Protein AF-F4PAM6-F1 (afdb_monomer)

Secondary structure (DSSP, 8-state):
--HHHHHHHHHHHHHHHHHHHHHS---HHHHHHHHHHHHT-THHHHHHHHHHHHHHHHHHHHHHHHHHHHHHHHHHHT-TTS--HHHHHHHHHHHHHHHHHHHHHHHHHHHHHHHHHHHHHHHHHHHHHHHHHHHHHHHHHHHHHHHHHHHHHHHHHHHHHHHHHHHHHHHHHHHHHHHHHH--

Mean predicted aligned error: 14.18 Å

pLDDT: mean 74.67, std 12.34, range [43.41, 95.25]

Organism: Batrachochytrium dendrobatidis (strain JAM81 / FGSC 10211) (NCBI:txid684364)

InterPro domains:
  IPR008417 B-cell receptor-associated protein 29/31 [PTHR12701] (1-175)
  IPR040463 BAP29/BAP31, transmembrane domain [PF05529] (1-134)

Sequence (184 aa):
MTLYYQIVFAMLVYEMALFLLLLAPFPTTWRRSMLKWVSNSKIVVKISYVMRIMFVFVVVLFVDSLNNVMKKHEHDEHGHSHADAHTESMVRAKMFYAQRNLYLTGSVVFLSLVLNRFFAMVFELMKNEEKSEELVEDAKTKLKDLEVVKKQAAQTADEYMRLTDRYVELEKKFENNSEFKKSK

Solvent-accessible surface area (backbone atoms only — not comparable to full-atom values): 10062 Å² total; per-residue (Å²): 139,54,67,71,59,49,50,55,48,50,51,41,52,49,51,52,50,51,48,52,60,64,68,40,82,76,54,68,70,57,51,57,54,47,46,60,56,45,75,73,36,78,56,53,66,49,47,56,50,50,50,53,51,51,48,54,51,46,51,49,55,37,52,51,42,47,50,55,40,51,56,54,53,54,54,57,74,75,53,73,85,81,72,55,76,71,53,54,56,52,50,55,50,54,49,55,51,42,54,54,51,36,55,53,44,50,50,43,45,53,51,52,52,51,46,57,54,47,54,52,50,53,53,50,52,54,55,51,50,54,52,50,52,53,52,50,50,52,50,52,51,52,50,50,51,51,52,52,52,52,50,50,53,52,53,50,51,52,50,52,53,54,50,51,53,50,51,55,53,49,50,54,51,49,52,53,53,54,54,59,64,71,77,109

Foldseek 3Di:
DPDVVVVLVVLLVVLVVVVVVLVPPPPVVVLVVCCVVVVVDPVVVVVLVVLVVVLVVLVVVLVVLVCVLVVLVVCVVVVPPDDDPVRVVVSVVVNVVSVVVSVSSVVVSVSSVVVSVSVVVVVVVSVVVVVVVVVVVVVVVVVVVVVVVVVVVVVVVVVVVVVVVVVVVVVVVVVVVVVVVVVD

Radius of gyration: 39.76 Å; Cα contacts (8 Å, |Δi|>4): 42; chains: 1; bounding box: 82×28×128 Å

Structure (mmCIF, N/CA/C/O backbone):
data_AF-F4PAM6-F1
#
_entry.id   AF-F4PAM6-F1
#
loop_
_atom_site.group_PDB
_atom_site.id
_atom_site.type_symbol
_atom_site.label_atom_id
_atom_site.label_alt_id
_atom_site.label_comp_id
_atom_site.label_asym_id
_atom_site.label_entity_id
_atom_site.label_seq_id
_atom_site.pdbx_PDB_ins_code
_atom_site.Cartn_x
_atom_site.Cartn_y
_atom_site.Cartn_z
_atom_site.occupancy
_atom_site.B_iso_or_equiv
_atom_site.auth_seq_id
_atom_site.auth_comp_id
_atom_site.auth_asym_id
_atom_site.auth_atom_id
_atom_site.pdbx_PDB_model_num
ATOM 1 N N . MET A 1 1 ? 22.570 -9.885 -31.157 1.00 51.12 1 MET A N 1
ATOM 2 C CA . MET A 1 1 ? 21.283 -9.188 -30.920 1.00 51.12 1 MET A CA 1
ATOM 3 C C . MET A 1 1 ? 20.414 -9.888 -29.862 1.00 51.12 1 MET A C 1
ATOM 5 O O . MET A 1 1 ? 19.206 -9.742 -29.908 1.00 51.12 1 MET A O 1
ATOM 9 N N . THR A 1 2 ? 20.971 -10.637 -28.901 1.00 57.38 2 THR A N 1
ATOM 10 C CA . THR A 1 2 ? 20.167 -11.558 -28.063 1.00 57.38 2 THR A CA 1
ATOM 11 C C . THR A 1 2 ? 20.245 -11.272 -26.563 1.00 57.38 2 THR A C 1
ATOM 13 O O . THR A 1 2 ? 19.200 -11.218 -25.928 1.00 57.38 2 THR A O 1
ATOM 16 N N . LEU A 1 3 ? 21.426 -10.980 -26.003 1.00 61.19 3 LEU A N 1
ATOM 17 C CA . LEU A 1 3 ? 21.582 -10.837 -24.545 1.00 61.19 3 LEU A CA 1
ATOM 18 C C . LEU A 1 3 ? 20.844 -9.633 -23.941 1.00 61.19 3 LEU A C 1
ATOM 20 O O . LEU A 1 3 ? 20.113 -9.800 -22.973 1.00 61.19 3 LEU A O 1
ATOM 24 N N . TYR A 1 4 ? 20.975 -8.433 -24.518 1.00 66.06 4 TYR A N 1
ATOM 25 C CA . TYR A 1 4 ? 20.316 -7.237 -23.969 1.00 66.06 4 TYR A CA 1
ATOM 26 C C . TYR A 1 4 ? 18.784 -7.383 -23.959 1.00 66.06 4 TYR A C 1
ATOM 28 O O . TYR A 1 4 ? 18.135 -7.113 -22.954 1.00 66.06 4 TYR A O 1
ATOM 36 N N . TYR A 1 5 ? 18.201 -7.910 -25.039 1.00 65.00 5 TYR A N 1
ATOM 37 C CA . TYR A 1 5 ? 16.753 -8.118 -25.128 1.00 65.00 5 TYR A CA 1
ATOM 38 C C . TYR A 1 5 ? 16.266 -9.305 -24.300 1.00 65.00 5 TYR A C 1
ATOM 40 O O . TYR A 1 5 ? 15.139 -9.270 -23.822 1.00 65.00 5 TYR A O 1
ATOM 48 N N . GLN A 1 6 ? 17.105 -10.319 -24.072 1.00 68.12 6 GLN A N 1
ATOM 49 C CA . GLN A 1 6 ? 16.815 -11.367 -23.095 1.00 68.12 6 GLN A CA 1
ATOM 50 C C . GLN A 1 6 ? 16.779 -10.817 -21.671 1.00 68.12 6 GLN A C 1
ATOM 52 O O . GLN A 1 6 ? 15.910 -11.228 -20.914 1.00 68.12 6 GLN A O 1
ATOM 57 N N . ILE A 1 7 ? 17.656 -9.873 -21.312 1.00 70.50 7 ILE A N 1
ATOM 58 C CA . ILE A 1 7 ? 17.640 -9.243 -19.983 1.00 70.50 7 ILE A CA 1
ATOM 59 C C . ILE A 1 7 ? 16.379 -8.392 -19.810 1.00 70.50 7 ILE A C 1
ATOM 61 O O . ILE A 1 7 ? 15.693 -8.540 -18.805 1.00 70.50 7 ILE A O 1
ATOM 65 N N . VAL A 1 8 ? 16.019 -7.565 -20.799 1.00 67.62 8 VAL A N 1
ATOM 66 C CA . VAL A 1 8 ? 14.782 -6.759 -20.749 1.00 67.62 8 VAL A CA 1
ATOM 67 C C . VAL A 1 8 ? 13.538 -7.654 -20.713 1.00 67.62 8 VAL A C 1
ATOM 69 O O . VAL A 1 8 ? 12.623 -7.413 -19.932 1.00 67.62 8 VAL A O 1
ATOM 72 N N . PHE A 1 9 ? 13.511 -8.728 -21.505 1.00 69.62 9 PHE A N 1
ATOM 73 C CA . PHE A 1 9 ? 12.418 -9.700 -21.485 1.00 69.62 9 PHE A CA 1
ATOM 74 C C . PHE A 1 9 ? 12.331 -10.450 -20.149 1.00 69.62 9 PHE A C 1
ATOM 76 O O . PHE A 1 9 ? 11.242 -10.596 -19.606 1.00 69.62 9 PHE A O 1
ATOM 83 N N . ALA A 1 10 ? 13.460 -10.883 -19.584 1.00 75.94 10 ALA A N 1
ATOM 84 C CA . ALA A 1 10 ? 13.500 -11.530 -18.275 1.00 75.94 10 ALA A CA 1
ATOM 85 C C . ALA A 1 10 ? 13.051 -10.577 -17.159 1.00 75.94 10 ALA A C 1
ATOM 87 O O . ALA A 1 10 ? 12.325 -10.997 -16.262 1.00 75.94 10 ALA A O 1
ATOM 88 N N . MET A 1 11 ? 13.423 -9.297 -17.242 1.00 68.00 11 MET A N 1
ATOM 89 C CA . MET A 1 11 ? 12.959 -8.255 -16.326 1.00 68.00 11 MET A CA 1
ATOM 90 C C . MET A 1 11 ? 11.441 -8.065 -16.428 1.00 68.00 11 MET A C 1
ATOM 92 O O . MET A 1 11 ? 10.772 -8.012 -15.403 1.00 68.00 11 MET A O 1
ATOM 96 N N . LEU A 1 12 ? 10.879 -8.072 -17.641 1.00 68.81 12 LEU A N 1
ATOM 97 C CA . LEU A 1 12 ? 9.432 -7.993 -17.863 1.00 68.81 12 LEU A CA 1
ATOM 98 C C . LEU A 1 12 ? 8.702 -9.224 -17.316 1.00 68.81 12 LEU A C 1
ATOM 100 O O . LEU A 1 12 ? 7.701 -9.085 -16.620 1.00 68.81 12 LEU A O 1
ATOM 104 N N . VAL A 1 13 ? 9.204 -10.431 -17.587 1.00 78.56 13 VAL A N 1
ATOM 105 C CA . VAL A 1 13 ? 8.632 -11.676 -17.047 1.00 78.56 13 VAL A CA 1
ATOM 106 C C . VAL A 1 13 ? 8.697 -11.681 -15.519 1.00 78.56 13 VAL A C 1
ATOM 108 O O . VAL A 1 13 ? 7.732 -12.081 -14.873 1.00 78.56 13 VAL A O 1
ATOM 111 N N . TYR A 1 14 ? 9.796 -11.198 -14.937 1.00 80.50 14 TYR A N 1
ATOM 112 C CA . TYR A 1 14 ? 9.937 -11.036 -13.493 1.00 80.50 14 TYR A CA 1
ATOM 113 C C . TYR A 1 14 ? 8.916 -10.044 -12.928 1.00 80.50 14 TYR A C 1
ATOM 115 O O . TYR A 1 14 ? 8.243 -10.359 -11.949 1.00 80.50 14 TYR A O 1
ATOM 123 N N . GLU A 1 15 ? 8.743 -8.881 -13.558 1.00 72.44 15 GLU A N 1
ATOM 124 C CA . GLU A 1 15 ? 7.746 -7.897 -13.135 1.00 72.44 15 GLU A CA 1
ATOM 125 C C . GLU A 1 15 ? 6.312 -8.418 -13.290 1.00 72.44 15 GLU A C 1
ATOM 127 O O . GLU A 1 15 ? 5.501 -8.232 -12.385 1.00 72.44 15 GLU A O 1
ATOM 132 N N . MET A 1 16 ? 5.996 -9.136 -14.372 1.00 71.69 16 MET A N 1
ATOM 133 C CA . MET A 1 16 ? 4.697 -9.792 -14.547 1.00 71.69 16 MET A CA 1
ATOM 134 C C . MET A 1 16 ? 4.457 -10.888 -13.508 1.00 71.69 16 MET A C 1
ATOM 136 O O . MET A 1 16 ? 3.352 -10.993 -12.984 1.00 71.69 16 MET A O 1
ATOM 140 N N . ALA A 1 17 ? 5.471 -11.690 -13.179 1.00 78.81 17 ALA A N 1
ATOM 141 C CA . ALA A 1 17 ? 5.371 -12.706 -12.137 1.00 78.81 17 ALA A CA 1
ATOM 142 C C . ALA A 1 17 ? 5.167 -12.072 -10.754 1.00 78.81 17 ALA A C 1
ATOM 144 O O . ALA A 1 17 ? 4.309 -12.525 -9.999 1.00 78.81 17 ALA A O 1
ATOM 145 N N . LEU A 1 18 ? 5.893 -10.991 -10.445 1.00 69.69 18 LEU A N 1
ATOM 146 C CA . LEU A 1 18 ? 5.682 -10.197 -9.235 1.00 69.69 18 LEU A CA 1
ATOM 147 C C . LEU A 1 18 ? 4.271 -9.620 -9.193 1.00 69.69 18 LEU A C 1
ATOM 149 O O . LEU A 1 18 ? 3.607 -9.721 -8.168 1.00 69.69 18 LEU A O 1
ATOM 153 N N . PHE A 1 19 ? 3.800 -9.054 -10.302 1.00 67.75 19 PHE A N 1
ATOM 154 C CA . PHE A 1 19 ? 2.454 -8.512 -10.420 1.00 67.75 19 PHE A CA 1
ATOM 155 C C . PHE A 1 19 ? 1.390 -9.579 -10.202 1.00 67.75 19 PHE A C 1
ATOM 157 O O . PHE A 1 19 ? 0.504 -9.363 -9.389 1.00 67.75 19 PHE A O 1
ATOM 164 N N . LEU A 1 20 ? 1.500 -10.748 -10.835 1.00 70.81 20 LEU A N 1
ATOM 165 C CA . LEU A 1 20 ? 0.571 -11.860 -10.621 1.00 70.81 20 LEU A CA 1
ATOM 166 C C . LEU A 1 20 ? 0.619 -12.388 -9.183 1.00 70.81 20 LEU A C 1
ATOM 168 O O . LEU A 1 20 ? -0.425 -12.698 -8.617 1.00 70.81 20 LEU A O 1
ATOM 172 N N . LEU A 1 21 ? 1.803 -12.444 -8.571 1.00 74.31 21 LEU A N 1
ATOM 173 C CA . LEU A 1 21 ? 1.969 -12.818 -7.166 1.00 74.31 21 LEU A CA 1
ATOM 174 C C . LEU A 1 21 ? 1.356 -11.781 -6.213 1.00 74.31 21 LEU A C 1
ATOM 176 O O . LEU A 1 21 ? 0.822 -12.148 -5.173 1.00 74.31 21 LEU A O 1
ATOM 180 N N . LEU A 1 22 ? 1.403 -10.498 -6.568 1.00 64.75 22 LEU A N 1
ATOM 181 C CA . LEU A 1 22 ? 0.755 -9.416 -5.826 1.00 64.75 22 LEU A CA 1
ATOM 182 C C . LEU A 1 22 ? -0.756 -9.385 -6.012 1.00 64.75 22 LEU A C 1
ATOM 184 O O . LEU A 1 22 ? -1.481 -9.114 -5.058 1.00 64.75 22 LEU A O 1
ATOM 188 N N . LEU A 1 23 ? -1.223 -9.661 -7.226 1.00 65.38 23 LEU A N 1
ATOM 189 C CA . LEU A 1 23 ? -2.640 -9.714 -7.569 1.00 65.38 23 LEU A CA 1
ATOM 190 C C . LEU A 1 23 ? -3.308 -10.966 -7.003 1.00 65.38 23 LEU A C 1
ATOM 192 O O . LEU A 1 23 ? -4.521 -10.969 -6.788 1.00 65.38 23 LEU A O 1
ATOM 196 N N . ALA A 1 24 ? -2.521 -12.014 -6.738 1.00 69.06 24 ALA A N 1
ATOM 197 C CA . ALA A 1 24 ? -2.986 -13.167 -5.997 1.00 69.06 24 ALA A CA 1
ATOM 198 C C . ALA A 1 24 ? -3.573 -12.681 -4.662 1.00 69.06 24 ALA A C 1
ATOM 200 O O . ALA A 1 24 ? -2.923 -11.916 -3.941 1.00 69.06 24 ALA A O 1
ATOM 201 N N . PRO A 1 25 ? -4.807 -13.089 -4.322 1.00 62.69 25 PRO A N 1
ATOM 202 C CA . PRO A 1 25 ? -5.450 -12.655 -3.095 1.00 62.69 25 PRO A CA 1
ATOM 203 C C . PRO A 1 25 ? -4.574 -13.076 -1.915 1.00 62.69 25 PRO A C 1
ATOM 205 O O . PRO A 1 25 ? -4.494 -14.255 -1.578 1.00 62.69 25 PRO A O 1
ATOM 208 N N . PHE A 1 26 ? -3.883 -12.106 -1.307 1.00 62.50 26 PHE A N 1
ATOM 209 C CA . PHE A 1 26 ? -2.974 -12.381 -0.201 1.00 62.50 26 PHE A CA 1
ATOM 210 C C . PHE A 1 26 ? -3.761 -13.044 0.937 1.00 62.50 26 PHE A C 1
ATOM 212 O O . PHE A 1 26 ? -4.698 -12.409 1.447 1.00 62.50 26 PHE A O 1
ATOM 219 N N . PRO A 1 27 ? -3.401 -14.275 1.353 1.00 62.16 27 PRO A N 1
ATOM 220 C CA . PRO A 1 27 ? -4.083 -14.966 2.436 1.00 62.16 27 PRO A CA 1
ATOM 221 C C . PRO A 1 27 ? -3.948 -14.163 3.734 1.00 62.16 27 PRO A C 1
ATOM 223 O O . PRO A 1 27 ? -2.876 -13.654 4.075 1.00 62.16 27 PRO A O 1
ATOM 226 N N . THR A 1 28 ? -5.054 -14.030 4.467 1.00 59.50 28 THR A N 1
ATOM 227 C CA . THR A 1 28 ? -5.197 -13.177 5.664 1.00 59.50 28 THR A CA 1
ATOM 228 C C . THR A 1 28 ? -4.205 -13.512 6.785 1.00 59.50 28 THR A C 1
ATOM 230 O O . THR A 1 28 ? -3.849 -12.650 7.588 1.00 59.50 28 THR A O 1
ATOM 233 N N . THR A 1 29 ? -3.668 -14.732 6.805 1.00 57.06 29 THR A N 1
ATOM 234 C CA . THR A 1 29 ? -2.606 -15.166 7.725 1.00 57.06 29 THR A CA 1
ATOM 235 C C . THR A 1 29 ? -1.275 -14.458 7.463 1.00 57.06 29 THR A C 1
ATOM 237 O O . THR A 1 29 ? -0.614 -14.008 8.400 1.00 57.06 29 THR A O 1
ATOM 240 N N . TRP A 1 30 ? -0.907 -14.271 6.194 1.00 62.00 30 TRP A N 1
ATOM 241 C CA . TRP A 1 30 ? 0.280 -13.511 5.806 1.00 62.00 30 TRP A CA 1
ATOM 242 C C . TRP A 1 30 ? 0.099 -12.010 6.030 1.00 62.00 30 TRP A C 1
ATOM 244 O O . TRP A 1 30 ? 1.065 -11.340 6.387 1.00 62.00 30 TRP A O 1
ATOM 254 N N . ARG A 1 31 ? -1.134 -11.491 5.925 1.00 62.94 31 ARG A N 1
ATOM 255 C CA . ARG A 1 31 ? -1.449 -10.080 6.216 1.00 62.94 31 ARG A CA 1
ATOM 256 C C . ARG A 1 31 ? -1.120 -9.702 7.657 1.00 62.94 31 ARG A C 1
ATOM 258 O O . ARG A 1 31 ? -0.416 -8.720 7.869 1.00 62.94 31 ARG A O 1
ATOM 265 N N . ARG A 1 32 ? -1.552 -10.505 8.639 1.00 61.19 32 ARG A N 1
ATOM 266 C CA . ARG A 1 32 ? -1.276 -10.262 10.072 1.00 61.19 32 ARG A CA 1
ATOM 267 C C . ARG A 1 32 ? 0.213 -10.388 10.414 1.00 61.19 32 ARG A C 1
ATOM 269 O O . ARG A 1 32 ? 0.731 -9.616 11.218 1.00 61.19 32 ARG A O 1
ATOM 276 N N . SER A 1 33 ? 0.914 -11.332 9.781 1.00 62.25 33 SER A N 1
ATOM 277 C CA . SER A 1 33 ? 2.362 -11.518 9.964 1.00 62.25 33 SER A CA 1
ATOM 278 C C . SER A 1 33 ? 3.179 -10.386 9.333 1.00 62.25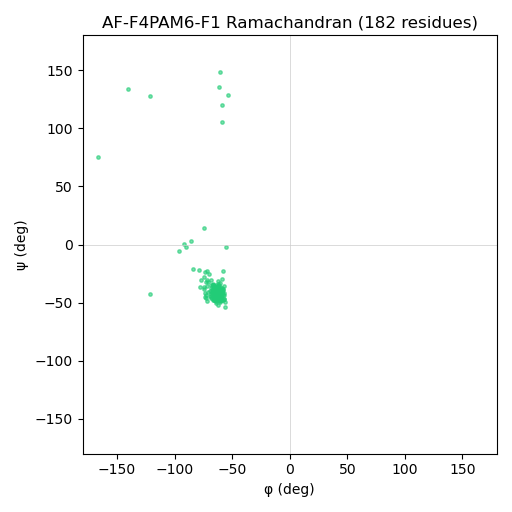 33 SER A C 1
ATOM 280 O O . SER A 1 33 ? 4.119 -9.891 9.953 1.00 62.25 33 SER A O 1
ATOM 282 N N . MET A 1 34 ? 2.785 -9.929 8.140 1.00 58.91 34 MET A N 1
ATOM 283 C CA . MET A 1 34 ? 3.359 -8.754 7.486 1.00 58.91 34 MET A CA 1
ATOM 284 C C . MET A 1 34 ? 3.106 -7.502 8.318 1.00 58.91 34 MET A C 1
ATOM 286 O O . MET A 1 34 ? 4.067 -6.809 8.599 1.00 58.91 34 MET A O 1
ATOM 290 N N . LEU A 1 35 ? 1.886 -7.255 8.809 1.00 57.62 35 LEU A N 1
ATOM 291 C CA . LEU A 1 35 ? 1.556 -6.107 9.670 1.00 57.62 35 LEU A CA 1
ATOM 292 C C . LEU A 1 35 ? 2.378 -6.060 10.961 1.00 57.62 35 LEU A C 1
ATOM 294 O O . LEU A 1 35 ? 2.912 -5.006 11.289 1.00 57.62 35 LEU A O 1
ATOM 298 N N . LYS A 1 36 ? 2.581 -7.187 11.656 1.00 62.75 36 LYS A N 1
ATOM 299 C CA . LYS A 1 36 ? 3.467 -7.224 12.837 1.00 62.75 36 LYS A CA 1
ATOM 300 C C . LYS A 1 36 ? 4.929 -6.924 12.496 1.00 62.75 36 LYS A C 1
ATOM 302 O O . LYS A 1 36 ? 5.625 -6.294 13.288 1.00 62.75 36 LYS A O 1
ATOM 307 N N . TRP A 1 37 ? 5.399 -7.343 11.322 1.00 58.31 37 TRP A N 1
ATOM 308 C CA . TRP A 1 37 ? 6.769 -7.084 10.866 1.00 58.31 37 TRP A CA 1
ATOM 309 C C . TRP A 1 37 ? 6.956 -5.646 10.336 1.00 58.31 37 TRP A C 1
ATOM 311 O O . TRP A 1 37 ? 7.975 -5.004 10.579 1.00 58.31 37 TRP A O 1
ATOM 321 N N . VAL A 1 38 ? 5.927 -5.123 9.671 1.00 62.12 38 VAL A N 1
ATOM 322 C CA . VAL A 1 38 ? 5.795 -3.783 9.076 1.00 62.12 38 VAL A CA 1
ATOM 323 C C . VAL A 1 38 ? 5.614 -2.716 10.157 1.00 62.12 38 VAL A C 1
ATOM 325 O O . VAL A 1 38 ? 6.299 -1.699 10.127 1.00 62.12 38 VAL A O 1
ATOM 328 N N . SER A 1 39 ? 4.742 -2.947 11.140 1.00 54.56 39 SER A N 1
ATOM 329 C CA . SER A 1 39 ? 4.451 -1.996 12.219 1.00 54.56 39 SER A CA 1
ATOM 330 C C . SER A 1 39 ? 5.597 -1.864 13.224 1.00 54.56 39 SER A C 1
ATOM 332 O O . SER A 1 39 ? 5.705 -0.837 13.888 1.00 54.56 39 SER A O 1
ATOM 334 N N . ASN A 1 40 ? 6.473 -2.866 13.335 1.00 57.78 40 A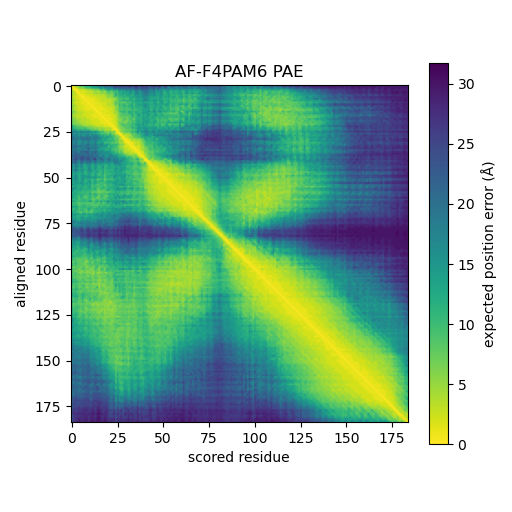SN A N 1
ATOM 335 C CA . ASN A 1 40 ? 7.606 -2.830 14.261 1.00 57.78 40 ASN A CA 1
ATOM 336 C C . ASN A 1 40 ? 8.877 -2.218 13.639 1.00 57.78 40 ASN A C 1
ATOM 338 O O . ASN A 1 40 ? 9.912 -2.115 14.294 1.00 57.78 40 ASN A O 1
ATOM 342 N N . SER A 1 41 ? 8.851 -1.829 12.358 1.00 55.00 41 SER A N 1
ATOM 343 C CA . SER A 1 41 ? 10.082 -1.543 11.629 1.00 55.00 41 SER A CA 1
ATOM 344 C C . SER A 1 41 ? 9.992 -0.331 10.706 1.00 55.00 41 SER A C 1
ATOM 346 O O . SER A 1 41 ? 9.120 -0.221 9.847 1.00 55.00 41 SER A O 1
ATOM 348 N N . LYS A 1 42 ? 11.017 0.535 10.778 1.00 59.62 42 LYS A N 1
ATOM 349 C CA . LYS A 1 42 ? 11.303 1.634 9.827 1.00 59.62 42 LYS A CA 1
ATOM 350 C C . LYS A 1 42 ? 11.437 1.162 8.360 1.00 59.62 42 LYS A C 1
ATOM 352 O O . LYS A 1 42 ? 11.640 1.978 7.462 1.00 59.62 42 LYS A O 1
ATOM 357 N N . ILE A 1 43 ? 11.332 -0.146 8.112 1.00 60.62 43 ILE A N 1
ATOM 358 C CA . ILE A 1 43 ? 11.368 -0.811 6.810 1.00 60.62 43 ILE A CA 1
ATOM 359 C C . ILE A 1 43 ? 10.305 -0.293 5.841 1.00 60.62 43 ILE A C 1
ATOM 361 O O . ILE A 1 43 ? 10.605 -0.191 4.663 1.00 60.62 43 ILE A O 1
ATOM 365 N N . VAL A 1 44 ? 9.103 0.072 6.292 1.00 64.56 44 VAL A N 1
ATOM 366 C CA . VAL A 1 44 ? 7.992 0.435 5.382 1.00 64.56 44 VAL A CA 1
ATOM 367 C C . VAL A 1 44 ? 8.269 1.745 4.660 1.00 64.56 44 VAL A C 1
ATOM 369 O O . VAL A 1 44 ? 8.118 1.852 3.444 1.00 64.56 44 VAL A O 1
ATOM 372 N N . VAL A 1 45 ? 8.759 2.733 5.411 1.00 63.59 45 VAL A N 1
ATOM 373 C CA . VAL A 1 45 ? 9.204 4.016 4.858 1.00 63.59 45 VAL A CA 1
ATOM 374 C C . VAL A 1 45 ? 10.387 3.788 3.918 1.00 63.59 45 VAL A C 1
ATOM 376 O O . VAL A 1 45 ? 10.441 4.368 2.835 1.00 63.59 45 VAL A O 1
ATOM 379 N N . LYS A 1 46 ? 11.300 2.881 4.289 1.00 69.62 46 LYS A N 1
ATOM 380 C CA . LYS A 1 46 ? 12.458 2.513 3.467 1.00 69.62 46 LYS A CA 1
ATOM 381 C C . LYS A 1 46 ? 12.055 1.804 2.171 1.00 69.62 46 LYS A C 1
ATOM 383 O O . LYS A 1 46 ? 12.603 2.122 1.126 1.00 69.62 46 LYS A O 1
ATOM 388 N N . ILE A 1 47 ? 11.072 0.907 2.217 1.00 68.94 47 ILE A N 1
ATOM 389 C CA . ILE A 1 47 ? 10.515 0.196 1.061 1.00 68.94 47 ILE A CA 1
ATOM 390 C C . ILE A 1 47 ? 9.816 1.175 0.126 1.00 68.94 47 ILE A C 1
ATOM 392 O O . ILE A 1 47 ? 10.092 1.158 -1.066 1.00 68.94 47 ILE A O 1
ATOM 396 N N . SER A 1 48 ? 8.979 2.074 0.648 1.00 67.25 48 SER A N 1
ATOM 397 C CA . SER A 1 48 ? 8.337 3.119 -0.160 1.00 67.25 48 SER A CA 1
ATOM 398 C C . SER A 1 48 ? 9.372 4.008 -0.863 1.00 67.25 48 SER A C 1
ATOM 400 O O . SER A 1 48 ? 9.233 4.337 -2.041 1.00 67.25 48 SER A 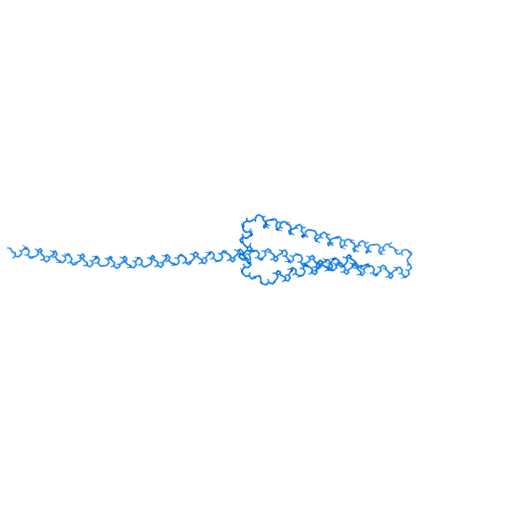O 1
ATOM 402 N N . TYR A 1 49 ? 10.469 4.331 -0.174 1.00 75.00 49 TYR A N 1
ATOM 403 C CA . TYR A 1 49 ? 11.574 5.096 -0.744 1.00 75.00 49 TYR A CA 1
ATOM 404 C C . TYR A 1 49 ? 12.343 4.321 -1.828 1.00 75.00 49 TYR A C 1
ATOM 406 O O . TYR A 1 49 ? 12.577 4.854 -2.911 1.00 75.00 49 TYR A O 1
ATOM 414 N N . VAL A 1 50 ? 12.675 3.049 -1.582 1.00 71.31 50 VAL A N 1
ATOM 415 C CA . VAL A 1 50 ? 13.324 2.169 -2.570 1.00 71.31 50 VAL A CA 1
ATOM 416 C C . VAL A 1 50 ? 12.429 1.969 -3.794 1.00 71.31 50 VAL A C 1
ATOM 418 O O . VAL A 1 50 ? 12.913 2.069 -4.915 1.00 71.31 50 VAL A O 1
ATOM 421 N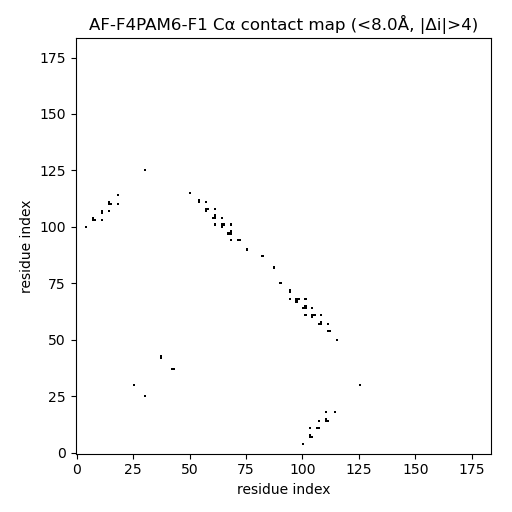 N . MET A 1 51 ? 11.122 1.780 -3.609 1.00 68.44 51 MET A N 1
ATOM 422 C CA . MET A 1 51 ? 10.152 1.661 -4.703 1.00 68.44 51 MET A CA 1
ATOM 423 C C . MET A 1 51 ? 10.072 2.941 -5.543 1.00 68.44 51 MET A C 1
ATOM 425 O O . MET A 1 51 ? 10.040 2.864 -6.769 1.00 68.44 51 MET A O 1
ATOM 429 N N . ARG A 1 52 ? 10.118 4.127 -4.917 1.00 75.38 52 ARG A N 1
ATOM 430 C CA . ARG A 1 52 ? 10.204 5.407 -5.644 1.00 75.38 52 ARG A CA 1
ATOM 431 C C . ARG A 1 52 ? 11.493 5.525 -6.457 1.00 75.38 52 ARG A C 1
ATOM 433 O O . ARG A 1 52 ? 11.442 5.993 -7.589 1.00 75.38 52 ARG A O 1
ATOM 440 N N . ILE A 1 53 ? 12.628 5.091 -5.911 1.00 77.69 53 ILE A N 1
ATOM 441 C CA . ILE A 1 53 ? 13.908 5.086 -6.637 1.00 77.69 53 ILE A CA 1
ATOM 442 C C . ILE A 1 53 ? 13.862 4.110 -7.818 1.00 77.69 53 ILE A C 1
ATOM 444 O O . ILE A 1 53 ? 14.250 4.479 -8.925 1.00 77.69 53 ILE A O 1
ATOM 448 N N . MET A 1 54 ? 13.343 2.897 -7.611 1.00 72.12 54 MET A N 1
ATOM 449 C CA . MET A 1 54 ? 13.163 1.903 -8.674 1.00 72.12 54 MET A CA 1
ATOM 450 C C . MET A 1 54 ? 12.258 2.429 -9.789 1.00 72.12 54 MET A C 1
ATOM 452 O O . MET A 1 54 ? 12.562 2.246 -10.964 1.00 72.12 54 MET A O 1
ATOM 456 N N . PHE A 1 55 ? 11.194 3.151 -9.434 1.00 76.06 55 PHE A N 1
ATOM 457 C CA . PHE A 1 55 ? 10.317 3.795 -10.405 1.00 76.06 55 PHE A CA 1
ATOM 458 C C . PHE A 1 55 ? 11.058 4.833 -11.262 1.00 76.06 55 PHE A C 1
ATOM 460 O O . PHE A 1 55 ? 10.972 4.794 -12.488 1.00 76.06 55 PHE A O 1
ATOM 467 N N . VAL A 1 56 ? 11.839 5.724 -10.637 1.00 80.88 56 VAL A N 1
ATOM 468 C CA . VAL A 1 56 ? 12.656 6.710 -11.368 1.00 80.88 56 VAL A CA 1
ATOM 469 C C . VAL A 1 56 ? 13.644 6.009 -12.302 1.00 80.88 56 VAL A C 1
ATOM 471 O O . VAL A 1 56 ? 13.788 6.420 -13.449 1.00 80.88 56 VAL A O 1
ATOM 474 N N . PHE A 1 57 ? 14.274 4.922 -11.857 1.00 78.44 57 PHE A N 1
ATOM 475 C CA . PHE A 1 57 ? 15.198 4.141 -12.680 1.00 78.44 57 PHE A CA 1
ATOM 476 C C . PHE A 1 57 ? 14.520 3.530 -13.920 1.00 78.44 57 PHE A C 1
ATOM 478 O O . PHE A 1 57 ? 15.048 3.640 -15.026 1.00 78.44 57 PHE A O 1
ATOM 485 N N . VAL A 1 58 ? 13.325 2.951 -13.764 1.00 75.44 58 VAL A N 1
ATOM 486 C CA . VAL A 1 58 ? 12.538 2.389 -14.878 1.00 75.44 58 VAL A CA 1
ATOM 487 C C . VAL A 1 58 ? 12.114 3.479 -15.871 1.00 75.44 58 VAL A C 1
ATOM 489 O O . VAL A 1 58 ? 12.218 3.285 -17.082 1.00 75.44 58 VAL A O 1
ATOM 492 N N . VAL A 1 59 ? 11.711 4.656 -15.384 1.00 79.56 59 VAL A N 1
ATOM 493 C CA . VAL A 1 59 ? 11.394 5.810 -16.244 1.00 79.56 59 VAL A CA 1
ATOM 494 C C . VAL A 1 59 ? 12.634 6.306 -16.995 1.00 79.56 59 VAL A C 1
ATOM 496 O O . VAL A 1 59 ? 12.544 6.595 -18.185 1.00 79.56 59 VAL A O 1
ATOM 499 N N . VAL A 1 60 ? 13.802 6.357 -16.349 1.00 82.06 60 VAL A N 1
ATOM 500 C CA . VAL A 1 60 ? 15.065 6.733 -17.008 1.00 82.06 60 VAL A CA 1
ATOM 501 C C . VAL A 1 60 ? 15.427 5.742 -18.116 1.00 82.06 60 VAL A C 1
ATOM 503 O O . VAL A 1 60 ? 15.758 6.176 -19.215 1.00 82.06 60 VAL A O 1
ATOM 506 N N . LEU A 1 61 ? 15.299 4.430 -17.885 1.00 71.94 61 LEU A N 1
ATOM 507 C CA . LEU A 1 61 ? 15.529 3.408 -18.918 1.00 71.94 61 LEU A CA 1
ATOM 508 C C . LEU A 1 61 ? 14.560 3.524 -20.101 1.00 71.94 61 LEU A C 1
ATOM 510 O O . LEU A 1 61 ? 14.911 3.212 -21.242 1.00 71.94 61 LEU A O 1
ATOM 514 N N . PHE A 1 62 ? 13.338 3.984 -19.848 1.00 77.94 62 PHE A N 1
ATOM 515 C CA . PHE A 1 62 ? 12.368 4.247 -20.901 1.00 77.94 62 PHE A CA 1
ATOM 516 C C . PHE A 1 62 ? 12.711 5.484 -21.721 1.00 77.94 62 PHE A C 1
ATOM 518 O O . PHE A 1 62 ? 12.662 5.423 -22.946 1.00 77.94 62 PHE A O 1
ATOM 525 N N . VAL A 1 63 ? 13.113 6.576 -21.068 1.00 81.31 63 VAL A N 1
ATOM 526 C CA . VAL A 1 63 ? 13.601 7.779 -21.757 1.00 81.31 63 VAL A CA 1
ATOM 527 C C . VAL A 1 63 ? 14.869 7.467 -22.554 1.00 81.31 63 VAL A C 1
ATOM 529 O O . VAL A 1 63 ? 14.986 7.897 -23.695 1.00 81.31 63 VAL A O 1
ATOM 532 N N . ASP A 1 64 ? 15.78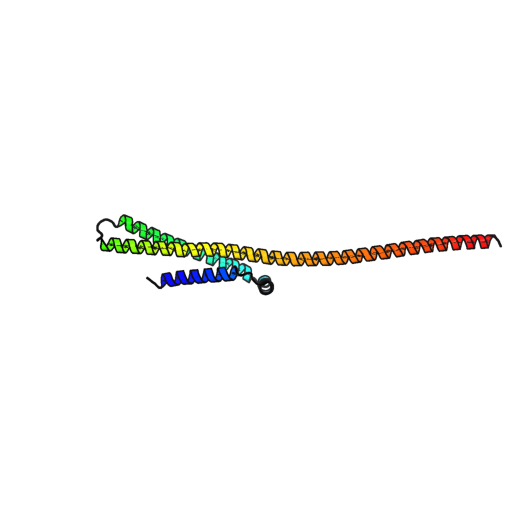1 6.657 -22.016 1.00 80.19 64 ASP A N 1
ATOM 533 C CA . ASP A 1 64 ? 16.950 6.157 -22.749 1.00 80.19 64 ASP A CA 1
ATOM 534 C C . ASP A 1 64 ? 16.539 5.336 -23.984 1.00 80.19 64 ASP A C 1
ATOM 536 O O . ASP A 1 64 ? 17.018 5.576 -25.095 1.00 80.19 64 ASP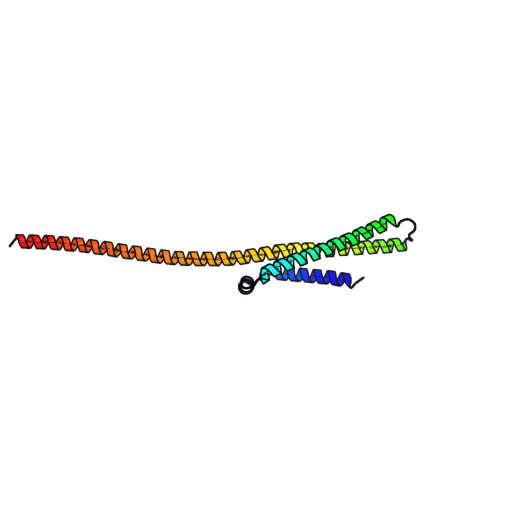 A O 1
ATOM 540 N N . SER A 1 65 ? 15.564 4.435 -23.828 1.00 76.94 65 SER A N 1
ATOM 541 C CA . SER A 1 65 ? 15.007 3.657 -24.942 1.00 76.94 65 SER A CA 1
ATOM 542 C C . SER A 1 65 ? 14.337 4.546 -26.002 1.00 76.94 65 SER A C 1
ATOM 544 O O . SER A 1 65 ? 14.511 4.291 -27.194 1.00 76.94 65 SER A O 1
ATOM 546 N N . LEU A 1 66 ? 13.617 5.601 -25.595 1.00 79.06 66 LEU A N 1
ATOM 547 C CA . LEU A 1 66 ? 13.016 6.601 -26.487 1.00 79.06 66 LEU A CA 1
ATOM 548 C C . LEU A 1 66 ? 14.083 7.390 -27.247 1.00 79.06 66 LEU A C 1
ATOM 550 O O . LEU A 1 66 ? 14.030 7.463 -28.473 1.00 79.06 66 LEU A O 1
ATOM 554 N N . ASN A 1 67 ? 15.079 7.916 -26.535 1.00 80.44 67 ASN A N 1
ATOM 555 C CA . ASN A 1 67 ? 16.178 8.683 -27.114 1.00 80.44 67 ASN A CA 1
ATOM 556 C C . ASN A 1 67 ? 16.970 7.842 -28.122 1.00 80.44 67 ASN A C 1
ATOM 558 O O . ASN A 1 67 ? 17.347 8.331 -29.183 1.00 80.44 67 ASN A O 1
ATOM 562 N N . ASN A 1 68 ? 17.181 6.557 -27.836 1.00 78.44 68 ASN A N 1
ATOM 563 C CA . ASN A 1 68 ? 17.847 5.627 -28.744 1.00 78.44 68 ASN A CA 1
ATOM 564 C C . ASN A 1 68 ? 17.032 5.357 -30.022 1.00 78.44 68 ASN A C 1
ATOM 566 O O . ASN A 1 68 ? 17.619 5.174 -31.088 1.00 78.44 68 ASN A O 1
ATOM 570 N N . VAL A 1 69 ? 15.696 5.326 -29.941 1.00 75.94 69 VAL A N 1
ATOM 571 C CA . VAL A 1 69 ? 14.824 5.205 -31.124 1.00 75.94 69 VAL A CA 1
ATOM 572 C C . VAL A 1 69 ? 14.813 6.503 -31.928 1.00 75.94 69 VAL A C 1
ATOM 574 O O . VAL A 1 69 ? 15.043 6.457 -33.133 1.00 75.94 69 VAL A O 1
ATOM 577 N N . MET A 1 70 ? 14.618 7.652 -31.274 1.00 75.50 70 MET A N 1
ATOM 578 C CA . MET A 1 70 ? 14.574 8.964 -31.932 1.00 75.50 70 MET A CA 1
ATOM 579 C C . MET A 1 70 ? 15.897 9.294 -32.631 1.00 75.50 70 MET A C 1
ATOM 581 O O . MET A 1 70 ? 15.900 9.627 -33.810 1.00 75.50 70 MET A O 1
ATOM 585 N N . LYS A 1 71 ? 17.035 9.074 -31.961 1.00 74.25 71 LYS A N 1
ATOM 586 C CA . LYS A 1 71 ? 18.366 9.301 -32.540 1.00 74.25 71 LYS A CA 1
ATOM 587 C C . LYS A 1 71 ? 18.651 8.407 -33.752 1.00 74.25 71 LYS A C 1
ATOM 589 O O . LYS A 1 71 ? 19.360 8.817 -34.665 1.00 74.25 71 LYS A O 1
ATOM 594 N N . LYS A 1 72 ? 18.130 7.174 -33.769 1.00 68.62 72 LYS A N 1
ATOM 595 C CA . LYS A 1 72 ? 18.243 6.277 -34.934 1.00 68.62 72 LYS A CA 1
ATOM 596 C C . LYS A 1 72 ? 17.340 6.717 -36.085 1.00 68.62 72 LYS A C 1
ATOM 598 O O . LYS A 1 72 ? 17.742 6.550 -37.228 1.00 68.62 72 LYS A O 1
ATOM 603 N N . HIS A 1 73 ? 16.187 7.309 -35.778 1.00 64.56 73 HIS A N 1
ATOM 604 C CA . HIS A 1 73 ? 15.277 7.879 -36.768 1.00 64.56 73 HIS A CA 1
ATOM 605 C C . HIS A 1 73 ? 15.863 9.131 -37.441 1.00 64.56 73 HIS A C 1
ATOM 607 O O . HIS A 1 73 ? 15.807 9.255 -38.659 1.00 64.56 73 HIS A O 1
ATOM 613 N N . GLU A 1 74 ? 16.495 10.027 -36.676 1.00 62.84 74 GLU A N 1
ATOM 614 C CA . GLU A 1 74 ? 17.150 11.233 -37.216 1.00 62.84 74 GLU A CA 1
ATOM 615 C C . GLU A 1 74 ? 18.338 10.908 -38.135 1.00 62.84 74 GLU A C 1
ATOM 617 O O . GLU A 1 74 ? 18.555 11.585 -39.142 1.00 62.84 74 GLU A O 1
ATOM 622 N N . HIS A 1 75 ? 19.103 9.863 -37.799 1.00 60.50 75 HIS A N 1
ATOM 623 C CA . HIS A 1 75 ? 20.257 9.420 -38.585 1.00 60.50 75 HIS A CA 1
ATOM 624 C C . HIS A 1 75 ? 19.867 8.783 -39.928 1.00 60.50 75 HIS A C 1
ATOM 626 O O . HIS A 1 75 ? 20.685 8.798 -40.849 1.00 60.50 75 HIS A O 1
ATOM 632 N N . ASP A 1 76 ? 18.650 8.237 -40.028 1.00 61.19 76 ASP A N 1
ATOM 633 C CA . ASP A 1 76 ? 18.087 7.714 -41.276 1.00 61.19 76 ASP A CA 1
ATOM 634 C C . ASP A 1 76 ? 17.685 8.862 -42.216 1.00 61.19 76 ASP A C 1
ATOM 636 O O . ASP A 1 76 ? 18.075 8.858 -43.379 1.00 61.19 76 ASP A O 1
ATOM 640 N N . GLU A 1 77 ? 17.016 9.908 -41.713 1.00 58.03 77 GLU A N 1
ATOM 641 C CA . GLU A 1 77 ? 16.549 11.024 -42.557 1.00 58.03 77 GLU A CA 1
ATOM 642 C C . GLU A 1 77 ? 17.682 11.899 -43.129 1.00 58.03 77 GLU A C 1
ATOM 644 O O . GLU A 1 77 ? 17.563 12.420 -44.238 1.00 58.03 77 GLU A O 1
ATOM 649 N N . HIS A 1 78 ? 18.805 12.039 -42.416 1.00 54.31 78 HIS A N 1
ATOM 650 C CA . HIS A 1 78 ? 19.928 12.893 -42.836 1.00 54.31 78 HIS A CA 1
ATOM 651 C C . HIS A 1 78 ? 21.050 12.136 -43.577 1.00 54.31 78 HIS A C 1
ATOM 653 O O . HIS A 1 78 ? 21.996 12.758 -44.062 1.00 54.31 78 HIS A O 1
ATOM 659 N N . GLY A 1 79 ? 20.971 10.803 -43.675 1.00 55.78 79 GLY A N 1
ATOM 660 C CA . GLY A 1 79 ? 22.002 9.940 -44.275 1.00 55.78 79 GLY A CA 1
ATOM 661 C C . GLY A 1 79 ? 21.835 9.649 -45.773 1.00 55.78 79 GLY A C 1
ATOM 662 O O . GLY A 1 79 ? 22.648 8.929 -46.351 1.00 55.78 79 GLY A O 1
ATOM 663 N N . HIS A 1 80 ? 20.802 10.197 -46.417 1.00 52.28 80 HIS A N 1
ATOM 664 C CA . HIS A 1 80 ? 20.359 9.817 -47.766 1.00 52.28 80 HIS A CA 1
ATOM 665 C C . HIS A 1 80 ? 21.233 10.295 -48.942 1.00 52.28 80 HIS A C 1
ATOM 667 O O . HIS A 1 80 ? 20.791 10.219 -50.087 1.00 52.28 80 HIS A O 1
ATOM 673 N N . SER A 1 81 ? 22.468 10.761 -48.732 1.00 53.88 81 SER A N 1
ATOM 674 C CA . SER A 1 81 ? 23.255 11.262 -49.865 1.00 53.88 81 SER A CA 1
ATOM 675 C C . SER A 1 81 ? 23.863 10.167 -50.754 1.00 53.88 81 SER A C 1
ATOM 677 O O . SER A 1 81 ? 23.936 10.415 -51.947 1.00 53.88 81 SER A O 1
ATOM 679 N N . HIS A 1 82 ? 24.216 8.963 -50.268 1.00 53.06 82 HIS A N 1
ATOM 680 C CA . HIS A 1 82 ? 24.734 7.856 -51.112 1.00 53.06 82 HIS A CA 1
ATOM 681 C C . HIS A 1 82 ? 24.751 6.484 -50.385 1.00 53.06 82 HIS A C 1
ATOM 683 O O . HIS A 1 82 ? 25.818 6.016 -49.989 1.00 53.06 82 HIS A O 1
ATOM 689 N N . ALA A 1 83 ? 23.611 5.806 -50.195 1.00 56.69 83 ALA A N 1
ATOM 690 C CA . ALA A 1 83 ? 23.584 4.475 -49.561 1.00 56.69 83 ALA A CA 1
ATOM 691 C C . ALA A 1 83 ? 22.967 3.394 -50.469 1.00 56.69 83 ALA A C 1
ATOM 693 O O . ALA A 1 83 ? 21.871 3.552 -50.992 1.00 56.69 83 ALA A O 1
ATOM 694 N N . ASP A 1 84 ? 23.702 2.292 -50.639 1.00 66.19 84 ASP A N 1
ATOM 695 C CA . ASP A 1 84 ? 23.361 1.116 -51.452 1.00 66.19 84 ASP A CA 1
ATOM 696 C C . ASP A 1 84 ? 22.060 0.433 -50.966 1.00 66.19 84 ASP A C 1
ATOM 698 O O . ASP A 1 84 ? 21.803 0.408 -49.759 1.00 66.19 84 ASP A O 1
ATOM 702 N N . ALA A 1 85 ? 21.264 -0.183 -51.852 1.00 65.19 85 ALA A N 1
ATOM 703 C CA . ALA A 1 85 ? 19.941 -0.755 -51.517 1.00 65.19 85 ALA A CA 1
ATOM 704 C C . ALA A 1 85 ? 19.995 -1.836 -50.410 1.00 65.19 85 ALA A C 1
ATOM 706 O O . ALA A 1 85 ? 19.069 -1.998 -49.607 1.00 65.19 85 ALA A O 1
ATOM 707 N N . HIS A 1 86 ? 21.119 -2.552 -50.309 1.00 64.38 86 HIS A N 1
ATOM 708 C CA . HIS A 1 86 ? 21.383 -3.480 -49.206 1.00 64.38 86 HIS A CA 1
ATOM 709 C C . HIS A 1 86 ? 21.554 -2.768 -47.856 1.00 64.38 86 HIS A C 1
ATOM 711 O O . HIS A 1 86 ? 21.115 -3.284 -46.824 1.00 64.38 86 HIS A O 1
ATOM 717 N N . THR A 1 87 ? 22.135 -1.571 -47.854 1.00 65.25 87 THR A N 1
ATOM 718 C CA . THR A 1 87 ? 22.349 -0.751 -46.658 1.00 65.25 87 THR A CA 1
ATOM 719 C C . THR A 1 87 ? 21.019 -0.223 -46.126 1.00 65.25 87 THR A C 1
ATOM 721 O O . THR A 1 87 ? 20.748 -0.382 -44.937 1.00 65.25 87 THR A O 1
ATOM 724 N N . GLU A 1 88 ? 20.137 0.278 -47.000 1.00 63.59 88 GLU A N 1
ATOM 725 C CA . GLU A 1 88 ? 18.775 0.693 -46.618 1.00 63.59 88 GLU A CA 1
ATOM 726 C C . GLU A 1 88 ? 17.982 -0.451 -45.972 1.00 63.59 88 GLU A C 1
ATOM 728 O O . GLU A 1 88 ? 17.348 -0.265 -44.931 1.00 63.59 88 GLU A O 1
ATOM 733 N N . SER A 1 89 ? 18.059 -1.666 -46.531 1.00 64.50 89 SER A N 1
ATOM 734 C CA . SER A 1 89 ? 17.365 -2.830 -45.962 1.00 64.50 89 SER A CA 1
ATOM 735 C C . SER A 1 89 ? 17.853 -3.179 -44.545 1.00 64.50 89 SER A C 1
ATOM 737 O O . SER A 1 89 ? 17.056 -3.527 -43.668 1.00 64.50 89 SER A O 1
ATOM 739 N N . MET A 1 90 ? 19.156 -3.018 -44.282 1.00 66.50 90 MET A N 1
ATOM 740 C CA . MET A 1 90 ? 19.764 -3.297 -42.982 1.00 66.50 90 MET A CA 1
ATOM 741 C C . MET A 1 90 ? 19.426 -2.223 -41.942 1.00 66.50 90 MET A C 1
ATOM 743 O O . MET A 1 90 ? 19.233 -2.550 -40.766 1.00 66.50 90 MET A O 1
ATOM 747 N N . VAL A 1 91 ? 19.351 -0.950 -42.338 1.00 65.50 91 VAL A N 1
ATOM 748 C CA . VAL A 1 91 ? 18.997 0.135 -41.413 1.00 65.50 91 VAL A CA 1
ATOM 749 C C . VAL A 1 91 ? 17.506 0.104 -41.077 1.00 65.50 91 VAL A C 1
ATOM 751 O O . VAL A 1 91 ? 17.1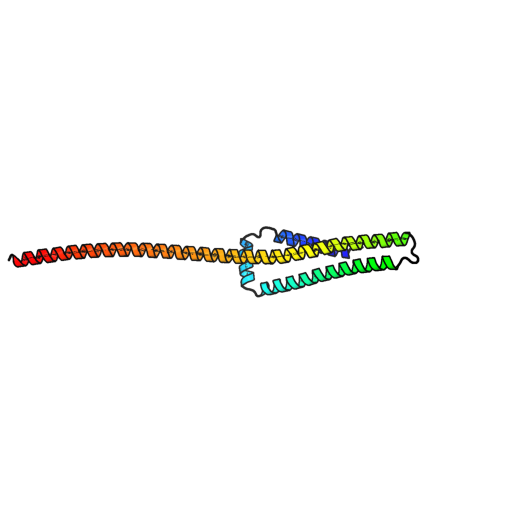48 0.123 -39.896 1.00 65.50 91 VAL A O 1
ATOM 754 N N . ARG A 1 92 ? 16.646 -0.143 -42.071 1.00 66.12 92 ARG A N 1
ATOM 755 C CA . ARG A 1 92 ? 15.207 -0.336 -41.855 1.00 66.12 92 ARG A CA 1
ATOM 756 C C . ARG A 1 92 ? 14.929 -1.518 -40.913 1.00 66.12 92 ARG A C 1
ATOM 758 O O . ARG A 1 92 ? 14.095 -1.412 -40.018 1.00 66.12 92 ARG A O 1
ATOM 765 N N . ALA A 1 93 ? 15.701 -2.607 -41.004 1.00 66.81 93 ALA A N 1
ATOM 766 C CA . ALA A 1 93 ? 15.641 -3.700 -40.029 1.00 66.81 93 ALA A CA 1
ATOM 767 C C . ALA A 1 93 ? 16.026 -3.248 -38.603 1.00 66.81 93 ALA A C 1
ATOM 769 O O . ALA A 1 93 ? 15.323 -3.574 -37.646 1.00 66.81 93 ALA A O 1
ATOM 770 N N . LYS A 1 94 ? 17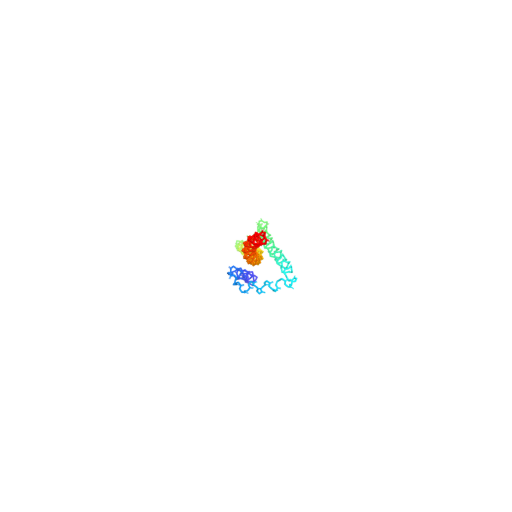.104 -2.466 -38.433 1.00 67.00 94 LYS A N 1
ATOM 771 C CA . LYS A 1 94 ? 17.535 -1.927 -37.122 1.00 67.00 94 LYS A CA 1
ATOM 772 C C . LYS A 1 94 ? 16.480 -1.018 -36.477 1.00 67.00 94 LYS A C 1
ATOM 774 O O . LYS A 1 94 ? 16.335 -1.060 -35.253 1.00 67.00 94 LYS A O 1
ATOM 779 N N . MET A 1 95 ? 15.734 -0.259 -37.276 1.00 67.38 95 MET A N 1
ATOM 780 C CA . MET A 1 95 ? 14.611 0.576 -36.832 1.00 67.38 95 MET A CA 1
ATOM 781 C C . MET A 1 95 ? 13.448 -0.265 -36.293 1.00 67.38 95 MET A C 1
ATOM 783 O O . MET A 1 95 ? 13.010 -0.040 -35.163 1.00 67.38 95 MET A O 1
ATOM 787 N N . PHE A 1 96 ? 13.029 -1.314 -37.013 1.00 68.38 96 PHE A N 1
ATOM 788 C CA . PHE A 1 96 ? 12.003 -2.247 -36.523 1.00 68.38 96 PHE A CA 1
ATOM 789 C C . PHE A 1 96 ? 12.394 -2.904 -35.193 1.00 68.38 96 PHE A C 1
ATOM 791 O O . PHE A 1 96 ? 11.559 -3.059 -34.298 1.00 68.38 96 PHE A O 1
ATOM 798 N N . TYR A 1 97 ? 13.676 -3.249 -35.023 1.00 67.69 97 TYR A N 1
ATOM 799 C CA . TYR A 1 97 ? 14.165 -3.757 -33.742 1.00 67.69 97 TYR A CA 1
ATOM 800 C C . TYR A 1 97 ? 14.060 -2.700 -32.640 1.00 67.69 97 TYR A C 1
ATOM 802 O O . TYR A 1 97 ? 13.529 -2.995 -31.572 1.00 67.69 97 TYR A O 1
ATOM 810 N N . ALA A 1 98 ? 14.530 -1.473 -32.875 1.00 69.00 98 ALA A N 1
ATOM 811 C CA . ALA A 1 98 ? 14.481 -0.405 -31.877 1.00 69.00 98 ALA A CA 1
ATOM 812 C C . ALA A 1 98 ? 13.034 -0.089 -31.441 1.00 69.00 98 ALA A C 1
ATOM 814 O O . ALA A 1 98 ? 12.765 0.031 -30.246 1.00 69.00 98 ALA A O 1
ATOM 815 N N . GLN A 1 99 ? 12.091 -0.077 -32.385 1.00 71.75 99 GLN A N 1
ATOM 816 C CA . GLN A 1 99 ? 10.671 0.160 -32.132 1.00 71.75 99 GLN A CA 1
ATOM 817 C C . GLN A 1 99 ? 10.023 -0.952 -31.286 1.00 71.75 99 GLN A C 1
ATOM 819 O O . GLN A 1 99 ? 9.324 -0.668 -30.314 1.00 71.75 99 GLN A O 1
ATOM 824 N N . ARG A 1 100 ? 10.307 -2.232 -31.580 1.00 76.50 100 ARG A N 1
ATOM 825 C CA . ARG A 1 100 ? 9.805 -3.363 -30.773 1.00 76.50 100 ARG A CA 1
ATOM 826 C C . ARG A 1 100 ? 10.300 -3.302 -29.331 1.00 76.50 100 ARG A C 1
ATOM 828 O O . ARG A 1 100 ? 9.547 -3.574 -28.399 1.00 76.50 100 ARG A O 1
ATOM 835 N N . ASN A 1 101 ? 11.571 -2.958 -29.150 1.00 70.81 101 ASN A N 1
ATOM 836 C CA . ASN A 1 101 ? 12.166 -2.881 -27.820 1.00 70.81 101 ASN A CA 1
ATOM 837 C C . ASN A 1 101 ? 11.635 -1.689 -27.033 1.00 70.81 101 ASN A C 1
ATOM 839 O O . ASN A 1 101 ? 11.447 -1.813 -25.832 1.00 70.81 101 ASN A O 1
ATOM 843 N N . LEU A 1 102 ? 11.296 -0.588 -27.705 1.00 77.69 102 LEU A N 1
ATOM 844 C CA . LEU A 1 102 ? 10.607 0.530 -27.076 1.00 77.69 102 LEU A CA 1
ATOM 845 C C . LEU A 1 102 ? 9.223 0.138 -26.544 1.00 77.69 102 LEU A C 1
ATOM 847 O O . LEU A 1 102 ? 8.897 0.494 -25.415 1.00 77.69 102 LEU A O 1
ATOM 851 N N . TYR A 1 103 ? 8.425 -0.625 -27.301 1.00 80.69 103 TYR A N 1
ATOM 852 C CA . TYR A 1 103 ? 7.131 -1.121 -26.807 1.00 80.69 103 TYR A CA 1
ATOM 853 C C . TYR A 1 103 ? 7.287 -2.091 -25.630 1.00 80.69 103 TYR A C 1
ATOM 855 O O . TYR A 1 103 ? 6.494 -2.056 -24.686 1.00 80.69 103 TYR A O 1
ATOM 863 N N . LEU A 1 104 ? 8.330 -2.927 -25.660 1.00 75.25 104 LEU A N 1
ATOM 864 C CA . LEU A 1 104 ? 8.661 -3.829 -24.561 1.00 75.25 104 LEU A CA 1
ATOM 865 C C . LEU A 1 104 ? 9.002 -3.032 -23.291 1.00 75.25 104 LEU A C 1
ATOM 867 O O . LEU A 1 104 ? 8.370 -3.242 -22.260 1.00 75.25 104 LEU A O 1
ATOM 871 N N . THR A 1 105 ? 9.916 -2.057 -23.381 1.00 77.50 105 THR A N 1
ATOM 872 C CA . THR A 1 105 ? 10.273 -1.169 -22.260 1.00 77.50 105 THR A CA 1
ATOM 873 C C . THR A 1 105 ? 9.081 -0.321 -21.799 1.00 77.50 105 THR A C 1
ATOM 875 O O . THR A 1 105 ? 8.891 -0.119 -20.605 1.00 77.50 105 THR A O 1
ATOM 878 N N . GLY A 1 106 ? 8.225 0.138 -22.715 1.00 80.88 106 GLY A N 1
ATOM 879 C CA . GLY A 1 106 ? 7.008 0.880 -22.374 1.00 80.88 106 GLY A CA 1
ATOM 880 C C . GLY A 1 106 ? 6.006 0.050 -21.569 1.00 80.88 106 GLY A C 1
ATOM 881 O O . GLY A 1 106 ? 5.395 0.558 -20.630 1.00 80.88 106 GLY A O 1
ATOM 882 N N . SER A 1 107 ? 5.892 -1.244 -21.875 1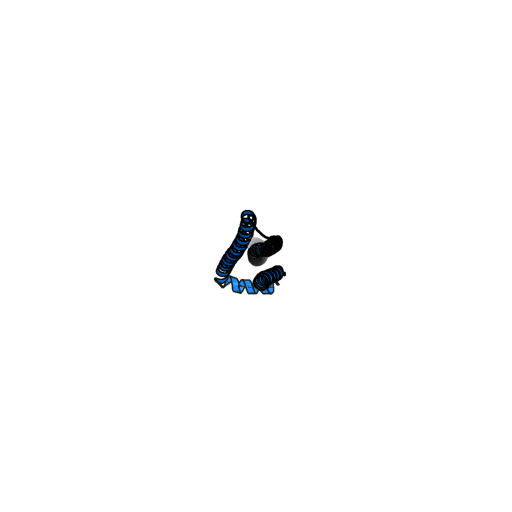.00 76.06 107 SER A N 1
ATOM 883 C CA . SER A 1 107 ? 5.035 -2.170 -21.123 1.00 76.06 107 SER A CA 1
ATOM 884 C C . SER A 1 107 ? 5.543 -2.383 -19.690 1.00 76.06 107 SER A C 1
ATOM 886 O O . SER A 1 107 ? 4.738 -2.418 -18.764 1.00 76.06 107 SER A O 1
ATOM 888 N N . VAL A 1 108 ? 6.866 -2.445 -19.495 1.00 77.19 108 VAL A N 1
ATOM 889 C CA . VAL A 1 108 ? 7.527 -2.509 -18.172 1.00 77.19 108 VAL A CA 1
ATOM 890 C C . VAL A 1 108 ? 7.218 -1.253 -17.352 1.00 77.19 108 VAL A C 1
ATOM 892 O O . VAL A 1 108 ? 6.769 -1.343 -16.216 1.00 77.19 108 VAL A O 1
ATOM 895 N N . VAL A 1 109 ? 7.350 -0.058 -17.939 1.00 78.38 109 VAL A N 1
ATOM 896 C CA . VAL A 1 109 ? 7.017 1.206 -17.249 1.00 78.38 109 VAL A CA 1
ATOM 897 C C . VAL A 1 109 ? 5.553 1.250 -16.833 1.00 78.38 109 VAL A C 1
ATOM 899 O O . VAL A 1 109 ? 5.237 1.633 -15.705 1.00 78.38 109 VAL A O 1
ATOM 902 N N . PHE A 1 110 ? 4.653 0.857 -17.736 1.00 80.06 110 PHE A N 1
ATOM 903 C CA . PHE A 1 110 ? 3.226 0.807 -17.446 1.00 80.06 110 PHE A CA 1
ATOM 904 C C . PHE A 1 110 ? 2.928 -0.157 -16.292 1.00 80.06 110 PHE A C 1
ATOM 906 O O . PHE A 1 110 ? 2.220 0.199 -15.350 1.00 80.06 110 PHE A O 1
ATOM 913 N N . LEU A 1 111 ? 3.516 -1.352 -16.319 1.00 77.06 111 LEU A N 1
ATOM 914 C CA . LEU A 1 111 ? 3.327 -2.347 -15.271 1.00 77.06 111 LEU A CA 1
ATOM 915 C C . LEU A 1 111 ? 3.930 -1.886 -13.932 1.00 77.06 111 LEU A C 1
ATOM 917 O O . LEU A 1 111 ? 3.299 -2.049 -12.890 1.00 77.06 111 LEU A O 1
ATOM 921 N N . SER A 1 112 ? 5.084 -1.216 -13.960 1.00 77.56 112 SER A N 1
ATOM 922 C CA . SER A 1 112 ? 5.730 -0.601 -12.794 1.00 77.56 112 SER A CA 1
ATOM 923 C C . SER A 1 112 ? 4.865 0.498 -12.152 1.00 77.56 112 SER A C 1
ATOM 925 O O . SER A 1 112 ? 4.724 0.550 -10.925 1.00 77.56 112 SER A O 1
ATOM 927 N N . LEU A 1 113 ? 4.198 1.334 -12.960 1.00 77.75 113 LEU A N 1
ATOM 928 C CA . LEU A 1 113 ? 3.222 2.325 -12.481 1.00 77.75 113 LEU A CA 1
ATOM 929 C C . LEU A 1 113 ? 2.041 1.665 -11.765 1.00 77.75 113 LEU A C 1
ATOM 931 O O . LEU A 1 113 ? 1.677 2.070 -10.654 1.00 77.75 113 LEU A O 1
ATOM 935 N N . VAL A 1 114 ? 1.448 0.650 -12.399 1.00 80.06 114 VAL A N 1
ATOM 936 C CA . VAL A 1 114 ? 0.301 -0.079 -11.845 1.00 80.06 114 VAL A CA 1
ATOM 937 C C . VAL A 1 114 ? 0.698 -0.780 -10.548 1.00 80.06 114 VAL A C 1
ATOM 939 O O . VAL A 1 114 ? -0.023 -0.663 -9.559 1.00 80.06 114 VAL A O 1
ATOM 942 N N . LEU A 1 115 ? 1.866 -1.425 -10.509 1.00 74.56 115 LEU A N 1
ATOM 943 C CA . LEU A 1 115 ? 2.425 -2.051 -9.310 1.00 74.56 115 LEU A CA 1
ATOM 944 C C . LEU A 1 115 ? 2.559 -1.055 -8.160 1.00 74.56 115 LEU A C 1
ATOM 946 O O . LEU A 1 115 ? 2.079 -1.326 -7.062 1.00 74.56 115 LEU A O 1
ATOM 950 N N . ASN A 1 116 ? 3.157 0.113 -8.401 1.00 73.62 116 ASN A N 1
ATOM 951 C CA . ASN A 1 116 ? 3.332 1.130 -7.366 1.00 73.62 116 ASN A CA 1
ATOM 952 C C . ASN A 1 116 ? 1.982 1.589 -6.779 1.00 73.62 116 ASN A C 1
ATOM 954 O O . ASN A 1 116 ? 1.825 1.684 -5.559 1.00 73.62 116 ASN A O 1
ATOM 958 N N . ARG A 1 117 ? 0.970 1.811 -7.633 1.00 80.81 117 ARG A N 1
ATOM 959 C CA . ARG A 1 117 ? -0.379 2.165 -7.165 1.00 80.81 117 ARG A CA 1
ATOM 960 C C . ARG A 1 117 ? -1.050 1.011 -6.419 1.00 80.81 117 ARG A C 1
ATOM 962 O O . ARG A 1 117 ? -1.692 1.252 -5.397 1.00 80.81 117 ARG A O 1
ATOM 969 N N . PHE A 1 118 ? -0.892 -0.215 -6.906 1.00 78.88 118 PHE A N 1
ATOM 970 C CA . PHE A 1 118 ? -1.470 -1.412 -6.308 1.00 78.88 118 PHE A CA 1
ATOM 971 C C . PHE A 1 118 ? -0.886 -1.689 -4.919 1.00 78.88 118 PHE A C 1
ATOM 973 O O . PHE A 1 118 ? -1.640 -1.906 -3.978 1.00 78.88 118 PHE A O 1
ATOM 980 N N . PHE A 1 119 ? 0.431 -1.568 -4.740 1.00 73.06 119 PHE A N 1
ATOM 981 C CA . PHE A 1 119 ? 1.075 -1.694 -3.430 1.00 73.06 119 PHE A CA 1
ATOM 982 C C . PHE A 1 119 ? 0.527 -0.700 -2.405 1.00 73.06 119 PHE A C 1
ATOM 984 O O . PHE A 1 119 ? 0.213 -1.091 -1.281 1.00 73.06 119 PHE A O 1
ATOM 991 N N . ALA A 1 120 ? 0.391 0.576 -2.784 1.00 74.19 120 ALA A N 1
ATOM 992 C CA . ALA A 1 120 ? -0.178 1.591 -1.901 1.00 74.19 120 ALA A CA 1
ATOM 993 C C . ALA A 1 120 ? -1.626 1.250 -1.515 1.00 74.19 120 ALA A C 1
ATOM 995 O O . ALA A 1 120 ? -1.982 1.320 -0.341 1.00 74.19 120 ALA A O 1
ATOM 996 N N . MET A 1 121 ? -2.430 0.811 -2.488 1.00 77.06 121 MET A N 1
ATOM 997 C CA . MET A 1 121 ? -3.817 0.404 -2.264 1.00 77.06 121 MET A CA 1
ATOM 998 C C . MET A 1 121 ? -3.920 -0.814 -1.338 1.00 77.06 121 MET A C 1
ATOM 1000 O O . MET A 1 121 ? -4.734 -0.812 -0.422 1.00 77.06 121 MET A O 1
ATOM 1004 N N . VAL A 1 122 ? -3.080 -1.835 -1.527 1.00 77.19 122 VAL A N 1
ATOM 1005 C CA . VAL A 1 122 ? -3.040 -3.014 -0.648 1.00 77.19 122 VAL A CA 1
ATOM 1006 C C . VAL A 1 122 ? -2.675 -2.608 0.779 1.00 77.19 122 VAL A C 1
ATOM 1008 O O . VAL A 1 122 ? -3.320 -3.053 1.725 1.00 77.19 122 VAL A O 1
ATOM 1011 N N . PHE A 1 123 ? -1.697 -1.717 0.949 1.00 72.88 123 PHE A N 1
ATOM 1012 C CA . PHE A 1 123 ? -1.332 -1.189 2.264 1.00 72.88 123 PHE A CA 1
ATOM 1013 C C . PHE A 1 123 ? -2.474 -0.417 2.936 1.00 72.88 123 PHE A C 1
ATOM 1015 O O . PHE A 1 123 ? -2.719 -0.594 4.131 1.00 72.88 123 PHE A O 1
ATOM 1022 N N . GLU A 1 124 ? -3.180 0.427 2.182 1.00 78.31 124 GLU A N 1
ATOM 1023 C CA . GLU A 1 124 ? -4.354 1.155 2.673 1.00 78.31 124 GLU A CA 1
ATOM 1024 C C . GLU A 1 124 ? -5.478 0.197 3.077 1.00 78.31 124 GLU A C 1
ATOM 1026 O O . GLU A 1 124 ? -6.031 0.343 4.167 1.00 78.31 124 GLU A O 1
ATOM 1031 N N . LEU A 1 125 ? -5.764 -0.817 2.253 1.00 81.19 125 LEU A N 1
ATOM 1032 C CA . LEU A 1 125 ? -6.753 -1.853 2.553 1.00 81.19 125 LEU A CA 1
ATOM 1033 C C . LEU A 1 125 ? -6.403 -2.612 3.834 1.00 81.19 125 LEU A C 1
ATOM 1035 O O . LEU A 1 125 ? -7.265 -2.770 4.692 1.00 81.19 125 LEU A O 1
ATOM 1039 N N . MET A 1 126 ? -5.141 -3.015 4.006 1.00 75.38 126 MET A N 1
ATOM 1040 C CA . MET A 1 126 ? -4.682 -3.711 5.212 1.00 75.38 126 MET A CA 1
ATOM 1041 C C . MET A 1 126 ? -4.835 -2.853 6.474 1.00 75.38 126 MET A C 1
ATOM 1043 O O . MET A 1 126 ? -5.316 -3.337 7.495 1.00 75.38 126 MET A O 1
ATOM 1047 N N . LYS A 1 127 ? -4.474 -1.566 6.407 1.00 76.00 127 LYS A N 1
ATOM 1048 C CA . LYS A 1 127 ? -4.642 -0.629 7.530 1.00 76.00 127 LYS A CA 1
ATOM 1049 C C . LYS A 1 127 ? -6.118 -0.368 7.845 1.00 76.00 127 LYS A C 1
ATOM 1051 O O . LYS A 1 127 ? -6.476 -0.138 8.997 1.00 76.00 127 LYS A O 1
ATOM 1056 N N . ASN A 1 128 ? -6.968 -0.350 6.821 1.00 80.12 128 ASN A N 1
ATOM 1057 C CA . ASN A 1 128 ? -8.401 -0.160 6.995 1.00 80.12 128 ASN A CA 1
ATOM 1058 C C . ASN A 1 128 ? -9.070 -1.401 7.606 1.00 80.12 128 ASN A C 1
ATOM 1060 O O . ASN A 1 128 ? -9.966 -1.259 8.430 1.00 80.12 128 ASN A O 1
ATOM 1064 N N . GLU A 1 129 ? -8.604 -2.598 7.243 1.00 81.81 129 GLU A N 1
ATOM 1065 C CA . GLU A 1 129 ? -9.042 -3.870 7.826 1.00 81.81 129 GLU A CA 1
ATOM 1066 C C . GLU A 1 129 ? -8.714 -3.928 9.331 1.00 81.81 129 GLU A C 1
ATOM 1068 O O . GLU A 1 129 ? -9.604 -4.197 10.130 1.00 81.81 129 GLU A O 1
ATOM 1073 N N . GLU A 1 130 ? -7.497 -3.552 9.742 1.00 80.44 130 GLU A N 1
ATOM 1074 C CA . GLU A 1 130 ? -7.100 -3.496 11.162 1.00 80.44 130 GLU A CA 1
ATOM 1075 C C . GLU A 1 130 ? -7.950 -2.510 11.980 1.00 80.44 130 GLU A C 1
ATOM 1077 O O . GLU A 1 130 ? -8.492 -2.870 13.023 1.00 80.44 130 GLU A O 1
ATOM 1082 N N . LYS A 1 131 ? -8.154 -1.289 11.472 1.00 82.31 131 LYS A N 1
ATOM 1083 C CA . LYS A 1 131 ? -9.047 -0.309 12.112 1.00 82.31 131 LYS A CA 1
ATOM 1084 C C . LYS A 1 131 ? -10.485 -0.805 12.203 1.00 82.31 131 LYS A C 1
ATOM 1086 O O . LYS A 1 131 ? -11.181 -0.498 13.163 1.00 82.31 131 LYS A O 1
ATOM 1091 N N . SER A 1 132 ? -10.952 -1.537 11.193 1.00 86.94 132 SER A N 1
ATOM 1092 C CA . SER A 1 132 ? -12.287 -2.127 11.222 1.00 86.94 132 SER A CA 1
ATOM 1093 C C . SER A 1 132 ? -12.400 -3.193 12.311 1.00 86.94 132 SER A C 1
ATOM 1095 O O . SER A 1 132 ? -13.435 -3.254 12.965 1.00 86.94 132 SER A O 1
ATOM 1097 N N . GLU A 1 133 ? -11.371 -4.021 12.517 1.00 86.12 133 GLU A N 1
ATOM 1098 C CA . GLU A 1 133 ? -11.344 -5.009 13.605 1.00 86.12 133 GLU A CA 1
ATOM 1099 C C . GLU A 1 133 ? -11.351 -4.333 14.982 1.00 86.12 133 GLU A C 1
ATOM 1101 O O . GLU A 1 133 ? -12.169 -4.697 15.826 1.00 86.12 133 GLU A O 1
ATOM 1106 N N . GLU A 1 134 ? -10.520 -3.305 15.177 1.00 87.56 134 GLU A N 1
ATOM 1107 C CA . GLU A 1 134 ? -10.462 -2.515 16.416 1.00 87.56 134 GLU A CA 1
ATOM 1108 C C . GLU A 1 134 ? -11.817 -1.862 16.734 1.00 87.56 134 GLU A C 1
ATOM 1110 O O . GLU A 1 134 ? -12.347 -2.012 17.834 1.00 87.56 134 GLU A O 1
ATOM 1115 N N . LEU A 1 135 ? -12.445 -1.211 15.747 1.00 90.06 135 LEU A N 1
ATOM 1116 C CA . LEU A 1 135 ? -13.762 -0.590 15.918 1.00 90.06 135 LEU A CA 1
ATOM 1117 C C . LEU A 1 135 ? -14.858 -1.610 16.256 1.00 90.06 135 LEU A C 1
ATOM 1119 O O . LEU A 1 135 ? -15.771 -1.302 17.025 1.00 90.06 135 LEU A O 1
ATOM 1123 N N . VAL A 1 136 ? -14.790 -2.816 15.686 1.00 91.81 136 VAL A N 1
ATOM 1124 C CA . VAL A 1 136 ? -15.735 -3.900 15.992 1.00 91.81 136 VAL A CA 1
ATOM 1125 C C . VAL A 1 136 ? -15.526 -4.421 17.415 1.00 91.81 136 VAL A C 1
ATOM 1127 O O . VAL A 1 136 ? -16.509 -4.684 18.114 1.00 91.81 136 VAL A O 1
ATOM 1130 N N . GLU A 1 137 ? -14.280 -4.554 17.869 1.00 90.94 137 GLU A N 1
ATOM 1131 C CA . GLU A 1 137 ? -13.966 -4.965 19.239 1.00 90.94 137 GLU A CA 1
ATOM 1132 C C . GLU A 1 137 ? -14.429 -3.921 20.265 1.00 90.94 137 GLU A C 1
ATOM 1134 O O . GLU A 1 137 ? -15.127 -4.265 21.225 1.00 90.94 137 GLU A O 1
ATOM 1139 N N . ASP A 1 138 ? -14.160 -2.640 20.011 1.00 90.69 138 ASP A N 1
ATOM 1140 C CA . ASP A 1 138 ? -14.630 -1.520 20.827 1.00 90.69 138 ASP A CA 1
ATOM 1141 C C . ASP A 1 138 ? -16.159 -1.464 20.903 1.00 90.69 138 ASP A C 1
ATOM 1143 O O . ASP A 1 138 ? -16.736 -1.298 21.982 1.00 90.69 138 ASP A O 1
ATOM 1147 N N . ALA A 1 139 ? -16.844 -1.637 19.768 1.00 92.38 139 ALA A N 1
ATOM 1148 C CA . ALA A 1 139 ? -18.302 -1.686 19.730 1.00 92.38 139 ALA A CA 1
ATOM 1149 C C . ALA A 1 139 ? -18.849 -2.864 20.551 1.00 92.38 139 ALA A C 1
ATOM 1151 O O . ALA A 1 139 ? -19.834 -2.711 21.276 1.00 92.38 139 ALA A O 1
ATOM 1152 N N . LYS A 1 140 ? -18.195 -4.030 20.490 1.00 92.31 140 LYS A N 1
ATOM 1153 C CA . LYS A 1 140 ? -18.588 -5.218 21.258 1.00 92.31 140 LYS A CA 1
ATOM 1154 C C . LYS A 1 140 ? -18.391 -5.022 22.761 1.00 92.31 140 LYS A C 1
ATOM 1156 O O . LYS A 1 140 ? -19.241 -5.457 23.537 1.00 92.31 140 LYS A O 1
ATOM 1161 N N . THR A 1 141 ? -17.308 -4.370 23.174 1.00 91.50 141 THR A N 1
ATOM 1162 C CA . THR A 1 141 ? -17.056 -4.041 24.585 1.00 91.50 141 THR A CA 1
ATOM 1163 C C . THR A 1 141 ? -18.095 -3.049 25.100 1.00 91.50 141 THR A C 1
ATOM 1165 O O . THR A 1 141 ? -18.761 -3.333 26.092 1.00 91.50 141 THR A O 1
ATOM 1168 N N . LYS A 1 142 ? -18.364 -1.972 24.350 1.00 92.06 142 LYS A N 1
ATOM 1169 C CA . LYS A 1 142 ? -19.414 -0.998 24.694 1.00 92.06 142 LYS A CA 1
ATOM 1170 C C . LYS A 1 142 ? -20.803 -1.629 24.786 1.00 92.06 142 LYS A C 1
ATOM 1172 O O . LYS A 1 142 ? -21.575 -1.259 25.664 1.00 92.06 142 LYS A O 1
ATOM 1177 N N . LEU A 1 143 ? -21.130 -2.586 23.913 1.00 92.69 143 LEU A N 1
ATOM 1178 C CA . LEU A 1 143 ? -22.392 -3.329 23.999 1.00 92.69 143 LEU A CA 1
ATOM 1179 C C . LEU A 1 143 ? -22.484 -4.167 25.278 1.00 92.69 143 LEU A C 1
ATOM 1181 O O . LEU A 1 143 ? -23.527 -4.155 25.926 1.00 92.69 143 LEU A O 1
ATOM 1185 N N . LYS A 1 144 ? -21.404 -4.853 25.673 1.00 92.00 144 LYS A N 1
ATOM 1186 C CA . LYS A 1 144 ? -21.367 -5.605 26.937 1.00 92.00 144 LYS A CA 1
ATOM 1187 C C . LYS A 1 144 ? -21.531 -4.688 28.145 1.00 92.00 144 LYS A C 1
ATOM 1189 O O . LYS A 1 144 ? -22.328 -4.997 29.026 1.00 92.00 144 LYS A O 1
ATOM 1194 N N . ASP A 1 145 ? -20.830 -3.558 28.168 1.00 91.75 145 ASP A N 1
ATOM 1195 C CA . ASP A 1 145 ? -20.940 -2.584 29.256 1.00 91.75 145 ASP A CA 1
ATOM 1196 C C . ASP A 1 145 ? -22.362 -2.019 29.338 1.00 91.75 145 ASP A C 1
ATOM 1198 O O . ASP A 1 145 ? -22.944 -1.939 30.419 1.00 91.75 145 ASP A O 1
ATOM 1202 N N . LEU A 1 146 ? -22.975 -1.715 28.190 1.00 92.44 146 LEU A N 1
ATOM 1203 C CA . LEU A 1 146 ? -24.355 -1.243 28.119 1.00 92.44 146 LEU A CA 1
ATOM 1204 C C . LEU A 1 146 ? -25.357 -2.299 28.611 1.00 92.44 146 LEU A C 1
ATOM 1206 O O . LEU A 1 146 ? -26.312 -1.956 29.309 1.00 92.44 146 LEU A O 1
ATOM 1210 N N . GLU A 1 147 ? -25.142 -3.583 28.311 1.00 92.88 147 GLU A N 1
ATOM 1211 C CA . GLU A 1 147 ? -25.949 -4.676 28.867 1.00 92.88 147 GLU A CA 1
ATOM 1212 C C . GLU A 1 147 ? -25.798 -4.807 30.388 1.00 92.88 147 GLU A C 1
ATOM 1214 O O . GLU A 1 147 ? -26.796 -5.011 31.084 1.00 92.88 147 GLU A O 1
ATOM 1219 N N . VAL A 1 148 ? -24.578 -4.676 30.919 1.00 93.69 148 VAL A N 1
ATOM 1220 C CA . VAL A 1 148 ? -24.315 -4.722 32.367 1.00 93.69 148 VAL A CA 1
ATOM 1221 C C . VAL A 1 148 ? -24.993 -3.549 33.069 1.00 93.69 148 VAL A C 1
ATOM 1223 O O . VAL A 1 148 ? -25.739 -3.765 34.025 1.00 93.69 148 VAL A O 1
ATOM 1226 N N . VAL A 1 149 ? -24.822 -2.329 32.554 1.00 94.25 149 VAL A N 1
ATOM 1227 C CA . VAL A 1 149 ? -25.471 -1.124 33.089 1.00 94.25 149 VAL A CA 1
ATOM 1228 C C . VAL A 1 149 ? -26.992 -1.266 33.053 1.00 94.25 149 VAL A C 1
ATOM 1230 O O . VAL A 1 149 ? -27.663 -0.941 34.031 1.00 94.25 149 VAL A O 1
ATOM 1233 N N . LYS A 1 150 ? -27.555 -1.817 31.970 1.00 94.88 150 LYS A N 1
ATOM 1234 C CA . LYS A 1 150 ? -28.999 -2.066 31.865 1.00 94.88 150 LYS A CA 1
ATOM 1235 C C . LYS A 1 150 ? -29.494 -3.076 32.907 1.00 94.88 150 LYS A C 1
ATOM 1237 O O . LYS A 1 150 ? -30.549 -2.858 33.498 1.00 94.88 150 LYS A O 1
ATOM 1242 N N . LYS A 1 151 ? -28.750 -4.161 33.157 1.00 94.88 151 LYS A N 1
ATOM 1243 C CA . LYS A 1 151 ? -29.088 -5.142 34.207 1.00 94.88 151 LYS A CA 1
ATOM 1244 C C . LYS A 1 151 ? -29.008 -4.531 35.602 1.00 94.88 151 LYS A C 1
ATOM 1246 O O . LYS A 1 151 ? -29.915 -4.746 36.399 1.00 94.88 151 LYS A O 1
ATOM 1251 N N . GLN A 1 152 ? -27.963 -3.755 35.877 1.00 93.12 152 GLN A N 1
ATOM 1252 C CA . GLN A 1 152 ? -27.788 -3.094 37.165 1.00 93.12 152 GLN A CA 1
ATOM 1253 C C . GLN A 1 152 ? -28.904 -2.074 37.417 1.00 93.12 152 GLN A C 1
ATOM 1255 O O . GLN A 1 152 ? -29.504 -2.090 38.484 1.00 93.12 152 GLN A O 1
ATOM 1260 N N . ALA A 1 153 ? -29.267 -1.267 36.414 1.00 93.69 153 ALA A N 1
ATOM 1261 C CA . ALA A 1 153 ? -30.389 -0.335 36.513 1.00 93.69 153 ALA A CA 1
ATOM 1262 C C . ALA A 1 153 ? -31.724 -1.046 36.807 1.00 93.69 153 ALA A C 1
ATOM 1264 O O . ALA A 1 153 ? -32.494 -0.566 37.636 1.00 93.69 153 ALA A O 1
ATOM 1265 N N . ALA A 1 154 ? -31.982 -2.201 36.178 1.00 94.44 154 ALA A N 1
ATOM 1266 C CA . ALA A 1 154 ? -33.177 -3.004 36.450 1.00 94.44 154 ALA A CA 1
ATOM 1267 C C . ALA A 1 154 ? -33.186 -3.570 37.883 1.00 94.44 154 ALA A C 1
ATOM 1269 O O . ALA A 1 154 ? -34.183 -3.434 38.583 1.00 94.44 154 ALA A O 1
ATOM 1270 N N . GLN A 1 155 ? -32.065 -4.133 38.349 1.00 93.94 155 GLN A N 1
ATOM 1271 C CA . GLN A 1 155 ? -31.940 -4.636 39.724 1.00 93.94 155 GLN A CA 1
ATOM 1272 C C . GLN A 1 155 ? -32.127 -3.529 40.763 1.00 93.94 155 GLN A C 1
ATOM 1274 O O . GLN A 1 155 ? -32.830 -3.716 41.752 1.00 93.94 155 GLN A O 1
ATOM 1279 N N . THR A 1 156 ? -31.519 -2.366 40.535 1.00 93.06 156 THR A N 1
ATOM 1280 C CA . THR A 1 156 ? -31.669 -1.210 41.417 1.00 93.06 156 THR A CA 1
ATOM 1281 C C . THR A 1 156 ? -33.121 -0.730 41.452 1.00 93.06 156 THR A C 1
ATOM 1283 O O . THR A 1 156 ? -33.635 -0.469 42.535 1.00 93.06 156 THR A O 1
ATOM 1286 N N . ALA A 1 157 ? -33.812 -0.668 40.308 1.00 94.44 157 ALA A N 1
ATOM 1287 C CA . ALA A 1 157 ? -35.231 -0.311 40.260 1.00 94.44 157 ALA A CA 1
ATOM 1288 C C . ALA A 1 157 ? -36.112 -1.286 41.067 1.00 94.44 157 ALA A C 1
ATOM 1290 O O . ALA A 1 157 ? -36.961 -0.832 41.837 1.00 94.44 157 ALA A O 1
ATOM 1291 N N . ASP A 1 158 ? -35.867 -2.596 40.960 1.00 94.88 158 ASP A N 1
ATOM 1292 C CA . ASP A 1 158 ? -36.580 -3.617 41.739 1.00 94.88 158 ASP A CA 1
ATOM 1293 C C . ASP A 1 158 ? -36.326 -3.476 43.251 1.00 94.88 158 ASP A C 1
ATOM 1295 O O . ASP A 1 158 ? -37.260 -3.571 44.053 1.00 94.88 158 ASP A O 1
ATOM 1299 N N . GLU A 1 159 ? -35.079 -3.214 43.668 1.00 94.12 159 GLU A N 1
ATOM 1300 C CA . GLU A 1 159 ? -34.762 -2.970 45.082 1.00 94.12 159 GLU A CA 1
ATOM 1301 C C . GLU A 1 159 ? -35.431 -1.704 45.618 1.00 94.12 159 GLU A C 1
ATOM 1303 O O . GLU A 1 159 ? -35.978 -1.735 46.723 1.00 94.12 159 GLU A O 1
ATOM 1308 N N . TYR A 1 160 ? -35.448 -0.617 44.839 1.00 93.38 160 TYR A N 1
ATOM 1309 C CA . TYR A 1 160 ? -36.168 0.603 45.206 1.00 93.38 160 TYR A CA 1
ATOM 1310 C C . TYR A 1 160 ? -37.655 0.321 45.432 1.00 93.38 160 TYR A C 1
ATOM 1312 O O . TYR A 1 160 ? -38.189 0.707 46.470 1.00 93.38 160 TYR A O 1
ATOM 1320 N N . MET A 1 161 ? -38.304 -0.407 44.517 1.00 94.19 161 MET A N 1
ATOM 1321 C CA . MET A 1 161 ? -39.720 -0.767 44.637 1.00 94.19 161 MET A CA 1
ATOM 1322 C C . MET A 1 161 ? -39.983 -1.603 45.898 1.00 94.19 161 MET A C 1
ATOM 1324 O O . MET A 1 161 ? -40.894 -1.311 46.673 1.00 94.19 161 MET A O 1
ATOM 1328 N N . ARG A 1 162 ? -39.118 -2.587 46.172 1.00 94.62 162 ARG A N 1
ATOM 1329 C CA . ARG A 1 162 ? -39.211 -3.442 47.362 1.00 94.62 162 ARG A CA 1
ATOM 1330 C C . ARG A 1 162 ? -39.001 -2.672 48.668 1.00 94.62 162 ARG A C 1
ATOM 1332 O O . ARG A 1 162 ? -39.671 -2.968 49.660 1.00 94.62 162 ARG A O 1
ATOM 1339 N N . LEU A 1 163 ? -38.067 -1.716 48.705 1.00 93.75 163 LEU A N 1
ATOM 1340 C CA . LEU A 1 163 ? -37.891 -0.838 49.864 1.00 93.75 163 LEU A CA 1
ATOM 1341 C C . LEU A 1 163 ? -39.130 0.033 50.075 1.00 93.75 163 LEU A C 1
ATOM 1343 O O . LEU A 1 163 ? -39.594 0.134 51.207 1.00 93.75 163 LEU A O 1
ATOM 1347 N N . THR A 1 164 ? -39.689 0.621 49.014 1.00 93.50 164 THR A N 1
ATOM 1348 C CA . THR A 1 164 ? -40.921 1.418 49.097 1.00 93.50 164 THR A CA 1
ATOM 1349 C C . THR A 1 164 ? -42.076 0.606 49.682 1.00 93.50 164 THR A C 1
ATOM 1351 O O . THR A 1 164 ? -42.707 1.066 50.633 1.00 93.50 164 THR A O 1
ATOM 1354 N N . ASP A 1 165 ? -42.294 -0.627 49.218 1.00 95.25 165 ASP A N 1
ATOM 1355 C CA . ASP A 1 165 ? -43.319 -1.518 49.780 1.00 95.25 165 ASP A CA 1
ATOM 1356 C C . ASP A 1 165 ? -43.094 -1.784 51.276 1.00 95.25 165 ASP A C 1
ATOM 1358 O O . ASP A 1 165 ? -44.033 -1.758 52.075 1.00 95.25 165 ASP A O 1
ATOM 1362 N N . ARG A 1 166 ? -41.834 -1.996 51.686 1.00 94.12 166 ARG A N 1
ATOM 1363 C CA . ARG A 1 166 ? -41.465 -2.179 53.099 1.00 94.12 166 ARG A CA 1
ATOM 1364 C C . ARG A 1 166 ? -41.716 -0.937 53.945 1.00 94.12 166 ARG A C 1
ATOM 1366 O O . ARG A 1 166 ? -42.175 -1.087 55.076 1.00 94.12 166 ARG A O 1
ATOM 1373 N N . TYR A 1 167 ? -41.421 0.254 53.428 1.00 92.31 167 TYR A N 1
ATOM 1374 C CA . TYR A 1 167 ? -41.716 1.513 54.114 1.00 92.31 167 TYR A CA 1
ATOM 1375 C C . TYR A 1 167 ? -43.221 1.673 54.336 1.00 92.31 167 TYR A C 1
ATOM 1377 O O . TYR A 1 167 ? -43.632 1.916 55.467 1.00 92.31 167 TYR A O 1
ATOM 1385 N N . VAL A 1 168 ? -44.035 1.421 53.307 1.00 93.81 168 VAL A N 1
ATOM 1386 C CA . VAL A 1 168 ? -45.504 1.457 53.409 1.00 93.81 168 VAL A CA 1
ATOM 1387 C C . VAL A 1 168 ? -46.022 0.422 54.417 1.00 93.81 168 VAL A C 1
ATOM 1389 O O . VAL A 1 168 ? -46.919 0.705 55.210 1.00 93.81 168 VAL A O 1
ATOM 1392 N N . GLU A 1 169 ? -45.463 -0.791 54.424 1.00 93.25 169 GLU A N 1
ATOM 1393 C CA . GLU A 1 169 ? -45.848 -1.841 55.375 1.00 93.25 169 GLU A CA 1
ATOM 1394 C C . GLU A 1 169 ? -45.502 -1.460 56.828 1.00 93.25 169 GLU A C 1
ATOM 1396 O O . GLU A 1 169 ? -46.291 -1.700 57.746 1.00 93.25 169 GLU A O 1
ATOM 1401 N N . LEU A 1 170 ? -44.323 -0.872 57.050 1.00 91.69 170 LEU A N 1
ATOM 1402 C CA . LEU A 1 170 ? -43.879 -0.395 58.361 1.00 91.69 170 LEU A CA 1
ATOM 1403 C C . LEU A 1 170 ? -44.716 0.783 58.859 1.00 91.69 170 LEU A C 1
ATOM 1405 O O . LEU A 1 170 ? -45.066 0.801 60.036 1.00 91.69 170 LEU A O 1
ATOM 1409 N N . GLU A 1 171 ? -45.060 1.724 57.982 1.00 89.50 171 GLU A N 1
ATOM 1410 C CA . GLU A 1 171 ? -45.914 2.870 58.300 1.00 89.50 171 GLU A CA 1
ATOM 1411 C C . GLU A 1 171 ? -47.295 2.402 58.778 1.00 89.50 171 GLU A C 1
ATOM 1413 O O . GLU A 1 171 ? -47.708 2.741 59.887 1.00 89.50 171 GLU A O 1
ATOM 1418 N N . LYS A 1 172 ? -47.926 1.468 58.050 1.00 91.81 172 LYS A N 1
ATOM 1419 C CA . LYS A 1 172 ? -49.180 0.822 58.482 1.00 91.81 172 LYS A CA 1
ATOM 1420 C C . LYS A 1 172 ? -49.053 0.104 59.826 1.00 91.81 172 LYS A C 1
ATOM 1422 O O . LYS A 1 172 ? -49.969 0.139 60.647 1.00 91.81 172 LYS A O 1
ATOM 1427 N N . LYS A 1 173 ? -47.931 -0.585 60.072 1.00 89.50 173 LYS A N 1
ATOM 1428 C CA . LYS A 1 173 ? -47.682 -1.241 61.369 1.00 89.50 173 LYS A CA 1
ATOM 1429 C C . LYS A 1 173 ? -47.537 -0.222 62.495 1.00 89.50 173 LYS A C 1
ATOM 1431 O O . LYS A 1 173 ? -48.041 -0.482 63.584 1.00 89.50 173 LYS A O 1
ATOM 1436 N N . PHE A 1 174 ? -46.873 0.906 62.251 1.00 84.88 174 PHE A N 1
ATOM 1437 C CA . PHE A 1 174 ? -46.743 1.996 63.216 1.00 84.88 174 PHE A CA 1
ATOM 1438 C C . PHE A 1 174 ? -48.097 2.633 63.545 1.00 84.88 174 PHE A C 1
ATOM 1440 O O . PHE A 1 174 ? -48.409 2.777 64.729 1.00 84.88 174 PHE A O 1
ATOM 1447 N N . GLU A 1 175 ? -48.912 2.944 62.534 1.00 81.38 175 GLU A N 1
ATOM 1448 C CA . GLU A 1 175 ? -50.275 3.461 62.710 1.00 81.38 175 GLU A CA 1
ATOM 1449 C C . GLU A 1 175 ? -51.122 2.508 63.560 1.00 81.38 175 GLU A C 1
ATOM 1451 O O . GLU A 1 175 ? -51.592 2.902 64.629 1.00 81.38 175 GLU A O 1
ATOM 1456 N N . ASN A 1 176 ? -51.197 1.226 63.187 1.00 77.69 176 ASN A N 1
ATOM 1457 C CA . ASN A 1 176 ? -51.937 0.217 63.951 1.00 77.69 176 ASN A CA 1
ATOM 1458 C C . ASN A 1 176 ? -51.458 0.097 65.409 1.00 77.69 176 ASN A C 1
ATOM 1460 O O . ASN A 1 176 ? -52.272 -0.007 66.325 1.00 77.69 176 ASN A O 1
ATOM 1464 N N . ASN A 1 177 ? -50.142 0.125 65.660 1.00 74.25 177 ASN A N 1
ATOM 1465 C CA . ASN A 1 177 ? -49.604 0.041 67.025 1.00 74.25 177 ASN A CA 1
ATOM 1466 C C . ASN A 1 177 ? -49.923 1.299 67.851 1.00 74.25 177 ASN A C 1
ATOM 1468 O O . ASN A 1 177 ? -50.142 1.210 69.060 1.00 74.25 177 ASN A O 1
ATOM 1472 N N . SER A 1 178 ? -49.943 2.473 67.215 1.00 67.06 178 SER A N 1
ATOM 1473 C CA . SER A 1 178 ? -50.308 3.738 67.860 1.00 67.06 178 SER A CA 1
ATOM 1474 C C . SER A 1 178 ? -51.789 3.797 68.247 1.00 67.06 178 SER A C 1
ATOM 1476 O O . SER A 1 178 ? -52.111 4.267 69.341 1.00 67.06 178 SER A O 1
ATOM 1478 N N . GLU A 1 179 ? -52.679 3.249 67.414 1.00 61.44 179 GLU A N 1
ATOM 1479 C CA . GLU A 1 179 ? -54.102 3.115 67.733 1.00 61.44 179 GLU A CA 1
ATOM 1480 C C . GLU A 1 179 ? -54.317 2.123 68.881 1.00 61.44 179 GLU A C 1
ATOM 1482 O O . GLU A 1 179 ? -55.043 2.416 69.834 1.00 61.44 179 GLU A O 1
ATOM 1487 N N . PHE A 1 180 ? -53.586 1.004 68.873 1.00 57.75 180 PHE A N 1
ATOM 1488 C CA . PHE A 1 180 ? -53.623 0.017 69.954 1.00 57.75 180 PHE A CA 1
ATOM 1489 C C . PHE A 1 180 ? -53.183 0.601 71.306 1.00 57.75 180 PHE A C 1
ATOM 1491 O O . PHE A 1 180 ? -53.702 0.220 72.355 1.00 57.75 180 PHE A O 1
ATOM 1498 N N . LYS A 1 181 ? -52.241 1.553 71.295 1.00 58.94 181 LYS A N 1
ATOM 1499 C CA . LYS A 1 181 ? -51.748 2.239 72.500 1.00 58.94 181 LYS A CA 1
ATOM 1500 C C . LYS A 1 181 ? -52.681 3.340 73.015 1.00 58.94 181 LYS A C 1
ATOM 1502 O O . LYS A 1 181 ? -52.573 3.689 74.182 1.00 58.94 181 LYS A O 1
ATOM 1507 N N . LYS A 1 182 ? -53.566 3.891 72.175 1.00 56.84 182 LYS A N 1
ATOM 1508 C CA . LYS A 1 182 ? -54.605 4.862 72.577 1.00 56.84 182 LYS A CA 1
ATOM 1509 C C . LYS A 1 182 ? -55.869 4.199 73.132 1.00 56.84 182 LYS A C 1
ATOM 1511 O O . LYS A 1 182 ? -56.627 4.857 73.833 1.00 56.84 182 LYS A O 1
ATOM 1516 N N . SER A 1 183 ? -56.104 2.927 72.812 1.00 52.56 183 SER A N 1
ATOM 1517 C CA . SER A 1 183 ? -57.283 2.166 73.253 1.00 52.56 183 SER A CA 1
ATOM 1518 C C . SER A 1 183 ? -57.124 1.500 74.633 1.00 52.56 183 SER A C 1
ATOM 1520 O O . SER A 1 183 ? -58.015 0.757 75.051 1.00 52.56 183 SER A O 1
ATOM 1522 N N . LYS A 1 184 ? -56.003 1.715 75.327 1.00 43.41 184 LYS A N 1
ATOM 1523 C CA . LYS A 1 184 ? -55.665 1.100 76.616 1.00 43.41 184 LYS A CA 1
ATOM 1524 C C . LYS A 1 184 ? -55.388 2.178 77.653 1.00 43.41 184 LYS A C 1
ATOM 1526 O O . LYS A 1 184 ? -55.784 1.961 78.816 1.00 43.41 184 LYS A O 1
#

Nearest PDB structures (foldseek):
  8a1g-assembly2_B  TM=6.735E-01  e=2.735E+00  Homo sapiens
  4ilo-assembly1_A  TM=6.498E-01  e=4.194E+00  Chlamydia trachomatis L2/434/Bu
  7o3z-assembly1_F  TM=5.659E-01  e=5.692E+00  Synechocystis sp. PCC 6803 substr. Kazusa
  8qbr-assembly1_A  TM=3.577E-01  e=3.711E+00  Nostoc punctiforme